Protein AF-A0A8T0G4T3-F1 (afdb_monomer_lite)

Secondary structure (DSSP, 8-state):
---TTHHHHHHHHHHHHHHHHHHHHHHHHHHHHHHHHHHHHHHHHTS----HHHHHHHHHHHHHHTHHHHHHTTPPPPTT-TTSGGG-TTHHHHTTEEEEETTEEEETTT--EESSHHHHHHHHHHH-GGGS-TTS---GGGGHHHHTHHHHHHHS-SS----PPP-HHHHHHHHHHHHHHHHHHS-GGG-HHHHHHHHHHIIIIITT--SSS---SS---S----TTSTTTTT--

pLDDT: mean 81.87, std 17.87, range [33.91, 98.19]

Foldseek 3Di:
DDDPPPPVVVVVVVVVVVVVVVVVVVVVVVVVVVVVVVVVVVVVLLDQPADPVLLVLLLVLCVPQAVVLCVVLVHQWDPQQLNHCVLDQCNVQVVQWDCPDQQWIAGNVPRDIGSDPVVVVVCCVVPVSVSGPSVDNSHSSVLCLQQVSVVSVVVVDPDPDDDPQDDLVSLVVNLVVNLVSLCNGQVLVPDVSSVVSSVSSCVQGNVQSDPPDHDDRRDDDDDDDPPVVVVVVVPD

InterPro domains:
  IPR013087 Zinc finger C2H2-type [PS00028] (107-128)
  IPR013087 Zinc finger C2H2-type [PS50157] (105-133)

Structure (mmCIF, N/CA/C/O backbone):
data_AF-A0A8T0G4T3-F1
#
_entry.id   AF-A0A8T0G4T3-F1
#
loop_
_atom_site.group_PDB
_atom_site.id
_atom_site.type_symbol
_atom_site.label_atom_id
_atom_site.label_alt_id
_atom_site.label_comp_id
_atom_site.label_asym_id
_atom_site.label_entity_id
_atom_site.label_seq_id
_atom_site.pdbx_PDB_ins_code
_atom_site.Cartn_x
_atom_site.Cartn_y
_atom_site.Cartn_z
_atom_site.occupancy
_atom_site.B_iso_or_equiv
_atom_site.auth_seq_id
_atom_site.auth_comp_id
_atom_site.auth_asym_id
_atom_site.auth_atom_id
_atom_site.pdbx_PDB_model_num
ATOM 1 N N . MET A 1 1 ? -7.035 -76.291 -53.432 1.00 43.41 1 MET A N 1
ATOM 2 C CA . MET A 1 1 ? -6.231 -75.976 -52.226 1.00 43.41 1 MET A CA 1
ATOM 3 C C . MET A 1 1 ? -5.079 -75.060 -52.612 1.00 43.41 1 MET A C 1
ATOM 5 O O . MET A 1 1 ? -4.424 -75.374 -53.59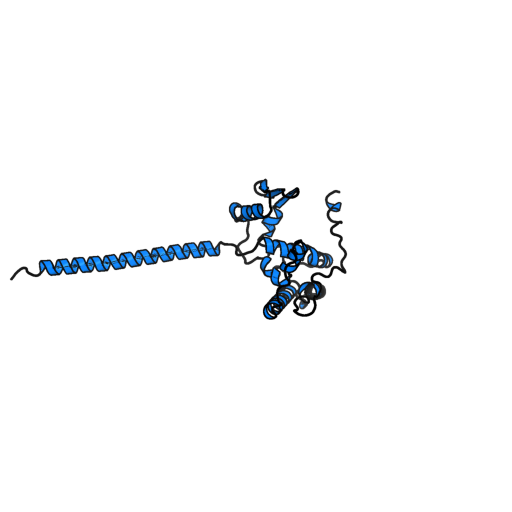3 1.00 43.41 1 MET A O 1
ATOM 9 N N . ARG A 1 2 ? -4.808 -74.027 -51.787 1.00 48.16 2 ARG A N 1
ATOM 10 C CA . ARG A 1 2 ? -3.627 -73.122 -51.805 1.00 48.16 2 ARG A CA 1
ATOM 11 C C . ARG A 1 2 ? -3.660 -72.119 -52.981 1.00 48.16 2 ARG A C 1
ATOM 13 O O . ARG A 1 2 ? -3.787 -72.524 -54.115 1.00 48.16 2 ARG A O 1
ATOM 20 N N . ARG A 1 3 ? -3.577 -70.792 -52.837 1.00 51.22 3 ARG A N 1
ATOM 21 C CA . ARG A 1 3 ? -3.032 -69.932 -51.772 1.00 51.22 3 ARG A CA 1
ATOM 22 C C . ARG A 1 3 ? -3.607 -68.493 -51.902 1.00 51.22 3 ARG A C 1
ATOM 24 O O . ARG A 1 3 ? -2.874 -67.519 -51.847 1.00 51.22 3 ARG A O 1
ATOM 31 N N . PHE A 1 4 ? -4.926 -68.332 -52.058 1.00 45.75 4 PHE A N 1
ATOM 32 C CA . PHE A 1 4 ? -5.573 -67.002 -52.177 1.00 45.75 4 PHE A CA 1
ATOM 33 C C . PHE A 1 4 ? -5.623 -66.179 -50.869 1.00 45.75 4 PHE A C 1
ATOM 35 O O . PHE A 1 4 ? -6.110 -65.052 -50.854 1.00 45.75 4 PHE A O 1
ATOM 42 N N . TRP A 1 5 ? -5.102 -66.719 -49.764 1.00 50.81 5 TRP A N 1
ATOM 43 C CA . TRP A 1 5 ? -5.121 -66.079 -48.445 1.00 50.81 5 TRP A CA 1
ATOM 44 C C . TRP A 1 5 ? -3.950 -65.121 -48.178 1.00 50.81 5 TRP A C 1
ATOM 46 O O . TRP A 1 5 ? -4.043 -64.319 -47.260 1.00 50.81 5 TRP A O 1
ATOM 56 N N . SER A 1 6 ? -2.874 -65.141 -48.974 1.00 60.03 6 SER A N 1
ATOM 57 C CA . SER A 1 6 ? -1.660 -64.369 -48.652 1.00 60.03 6 SER A CA 1
ATOM 58 C C . SER A 1 6 ? -1.906 -62.853 -48.683 1.00 60.03 6 SER A C 1
ATOM 60 O O . SER A 1 6 ? -1.764 -62.184 -47.665 1.00 60.03 6 SER A O 1
ATOM 62 N N . TRP A 1 7 ? -2.373 -62.300 -49.807 1.00 56.00 7 TRP A N 1
ATOM 63 C CA . TRP A 1 7 ? -2.497 -60.844 -49.981 1.00 56.00 7 TRP A CA 1
ATOM 64 C C . TRP A 1 7 ? -3.452 -60.184 -48.978 1.00 56.00 7 TRP A C 1
ATOM 66 O O . TRP A 1 7 ? -3.146 -59.139 -48.412 1.00 56.00 7 TRP A O 1
ATOM 76 N N . ARG A 1 8 ? -4.602 -60.817 -48.713 1.00 64.06 8 ARG A N 1
ATOM 77 C CA . ARG A 1 8 ? -5.593 -60.293 -47.761 1.00 64.06 8 ARG A CA 1
ATOM 78 C C . ARG A 1 8 ? -5.062 -60.272 -46.327 1.00 64.06 8 ARG A C 1
ATOM 80 O O . ARG A 1 8 ? -5.341 -59.319 -45.612 1.00 64.06 8 ARG A O 1
ATOM 87 N N . ILE A 1 9 ? -4.264 -61.264 -45.928 1.00 70.38 9 ILE A N 1
ATOM 88 C CA . ILE A 1 9 ? -3.639 -61.294 -44.598 1.00 70.38 9 ILE A CA 1
ATOM 89 C C . ILE A 1 9 ? -2.598 -60.182 -44.468 1.00 70.38 9 ILE A C 1
ATOM 91 O O . ILE A 1 9 ? -2.624 -59.458 -43.479 1.00 70.38 9 ILE A O 1
ATOM 95 N N . TRP A 1 10 ? -1.736 -59.986 -45.471 1.00 69.75 10 TRP A N 1
ATOM 96 C CA . TRP A 1 10 ? -0.747 -58.902 -45.441 1.00 69.75 10 TRP A CA 1
ATOM 97 C C . TRP A 1 10 ? -1.413 -57.524 -45.376 1.00 69.75 10 TRP A C 1
ATOM 99 O O . TRP A 1 10 ? -1.008 -56.705 -44.559 1.00 69.75 10 TRP A O 1
ATOM 109 N N . VAL A 1 11 ? -2.489 -57.284 -46.136 1.00 75.50 11 VAL A N 1
ATOM 110 C CA . VAL A 1 11 ? -3.256 -56.025 -46.063 1.00 75.50 11 VAL A CA 1
ATOM 111 C C . VAL A 1 11 ? -3.855 -55.803 -44.669 1.00 75.50 11 VAL A C 1
ATOM 113 O O . VAL A 1 11 ? -3.767 -54.698 -44.139 1.00 75.50 11 VAL A O 1
ATOM 116 N N . VAL A 1 12 ? -4.415 -56.843 -44.043 1.00 75.56 12 VAL A N 1
ATOM 117 C CA . VAL A 1 12 ? -4.967 -56.752 -42.680 1.00 75.56 12 VAL A CA 1
ATOM 118 C C . VAL A 1 12 ? -3.866 -56.508 -41.641 1.00 75.56 12 VAL A C 1
ATOM 120 O O . VAL A 1 12 ? -4.065 -55.703 -40.736 1.00 75.56 12 VAL A O 1
ATOM 123 N N . VAL A 1 13 ? -2.693 -57.131 -41.786 1.00 74.50 13 VAL A N 1
ATOM 124 C CA . VAL A 1 13 ? -1.532 -56.912 -40.903 1.00 74.50 13 VAL A CA 1
ATOM 125 C C . VAL A 1 13 ? -0.976 -55.493 -41.055 1.00 74.50 13 VAL A C 1
ATOM 127 O O . VAL A 1 13 ? -0.734 -54.832 -40.049 1.00 74.50 13 VAL A O 1
ATOM 130 N N . PHE A 1 14 ? -0.837 -54.981 -42.281 1.00 71.00 14 PHE A N 1
ATOM 131 C CA . PHE A 1 14 ? -0.408 -53.600 -42.528 1.00 71.00 14 PHE A CA 1
ATOM 132 C C . PHE A 1 14 ? -1.412 -52.574 -41.990 1.00 71.00 14 PHE A C 1
ATOM 134 O O . PHE A 1 14 ? -1.002 -51.603 -41.357 1.00 71.00 14 PHE A O 1
ATOM 141 N N . LEU A 1 15 ? -2.719 -52.805 -42.168 1.00 68.50 15 LEU A N 1
ATOM 142 C CA . LEU A 1 15 ? -3.761 -51.965 -41.569 1.00 68.50 15 LEU A CA 1
ATOM 143 C C . LEU A 1 15 ? -3.695 -52.015 -40.038 1.00 68.50 15 LEU A C 1
ATOM 145 O O . LEU A 1 15 ? -3.692 -50.969 -39.400 1.00 68.50 15 LEU A O 1
ATOM 149 N N . ALA A 1 16 ? -3.562 -53.197 -39.433 1.00 68.94 16 ALA A N 1
ATOM 150 C CA . ALA A 1 16 ? -3.448 -53.335 -37.981 1.00 68.94 16 ALA A CA 1
ATOM 151 C C . ALA A 1 16 ? -2.198 -52.634 -37.413 1.00 68.94 16 ALA A C 1
ATOM 153 O O . ALA A 1 16 ? -2.287 -51.991 -36.368 1.00 68.94 16 ALA A O 1
ATOM 154 N N . LEU A 1 17 ? -1.060 -52.701 -38.114 1.00 63.53 17 LEU A N 1
ATOM 155 C CA . LEU A 1 17 ? 0.179 -51.999 -37.755 1.00 63.53 17 LEU A CA 1
ATOM 156 C C . LEU A 1 17 ? 0.068 -50.473 -37.926 1.00 63.53 17 LEU A C 1
ATOM 158 O O . LEU A 1 17 ? 0.613 -49.723 -37.120 1.00 63.53 17 LEU A O 1
ATOM 162 N N . ALA A 1 18 ? -0.665 -49.994 -38.936 1.00 63.34 18 ALA A N 1
ATOM 163 C CA . ALA A 1 18 ? -0.943 -48.567 -39.126 1.00 63.34 18 ALA A CA 1
ATOM 164 C C . ALA A 1 18 ? -1.948 -48.015 -38.089 1.00 63.34 18 ALA A C 1
ATOM 166 O O . ALA A 1 18 ? -1.835 -46.881 -37.613 1.00 63.34 18 ALA A O 1
ATOM 167 N N . LEU A 1 19 ? -2.934 -48.823 -37.691 1.00 59.69 19 LEU A N 1
ATOM 168 C CA . LEU A 1 19 ? -3.883 -48.482 -36.629 1.00 59.69 19 LEU A CA 1
ATOM 169 C C . LEU A 1 19 ? -3.244 -48.525 -35.233 1.00 59.69 19 LEU A C 1
ATOM 171 O O . LEU A 1 19 ? -3.638 -47.754 -34.359 1.00 59.69 19 LEU A O 1
ATOM 175 N N . SER A 1 20 ? -2.258 -49.396 -35.000 1.00 60.72 20 SER A N 1
ATOM 176 C CA . SER A 1 20 ? -1.510 -49.394 -33.742 1.00 60.72 20 SER A CA 1
ATOM 177 C C . SER A 1 20 ? -0.547 -48.207 -33.676 1.00 60.72 20 SER A C 1
ATOM 179 O O . SER A 1 20 ? -0.544 -47.499 -32.670 1.00 60.72 20 SER A O 1
ATOM 181 N N . SER A 1 21 ? 0.185 -47.903 -34.755 1.00 62.59 21 SER A N 1
ATOM 182 C CA . SER A 1 21 ? 1.119 -46.768 -34.803 1.00 62.59 21 SER A CA 1
ATOM 183 C C . SER A 1 21 ? 0.427 -45.410 -34.643 1.00 62.59 21 SER A C 1
ATOM 185 O O . SER A 1 21 ? 0.903 -44.570 -33.883 1.00 62.59 21 SER A O 1
ATOM 187 N N . SER A 1 22 ? -0.744 -45.211 -35.255 1.00 65.38 22 SER A N 1
ATOM 188 C CA . SER A 1 22 ? -1.548 -43.989 -35.072 1.00 65.38 22 SER A CA 1
ATOM 189 C C . SER A 1 22 ? -2.004 -43.781 -33.622 1.00 65.38 22 SER A C 1
ATOM 191 O O . SER A 1 22 ? -1.956 -42.658 -33.116 1.00 65.38 22 SER A O 1
ATOM 193 N N . ARG A 1 23 ? -2.375 -44.855 -32.909 1.00 67.06 23 ARG A N 1
ATOM 194 C CA . ARG A 1 23 ? -2.703 -44.789 -31.472 1.00 67.06 23 ARG A CA 1
ATOM 195 C C . ARG A 1 23 ? -1.482 -44.457 -30.610 1.00 67.06 23 ARG A C 1
ATOM 197 O O . ARG A 1 23 ? -1.615 -43.682 -29.664 1.00 67.06 23 ARG A O 1
ATOM 204 N N . PHE A 1 24 ? -0.307 -44.997 -30.939 1.00 66.44 24 PHE A N 1
ATOM 205 C CA . PHE A 1 24 ? 0.944 -44.668 -30.246 1.00 66.44 24 PHE A CA 1
ATOM 206 C C . PHE A 1 24 ? 1.342 -43.197 -30.434 1.00 66.44 24 PHE A C 1
ATOM 208 O O . PHE A 1 24 ? 1.667 -42.534 -29.450 1.00 66.44 24 PHE A O 1
ATOM 215 N N . ILE A 1 25 ? 1.241 -42.662 -31.656 1.00 72.44 25 ILE A N 1
ATOM 216 C CA . ILE A 1 25 ? 1.538 -41.250 -31.956 1.00 72.44 25 ILE A CA 1
ATOM 217 C C . ILE A 1 25 ? 0.578 -40.319 -31.198 1.00 72.44 25 ILE A C 1
ATOM 219 O O . ILE A 1 25 ? 1.022 -39.372 -30.554 1.00 72.44 25 ILE A O 1
ATOM 223 N N . ALA A 1 26 ? -0.725 -40.621 -31.189 1.00 72.62 26 ALA A N 1
ATOM 224 C CA . ALA A 1 26 ? -1.714 -39.825 -30.459 1.00 72.62 26 ALA A CA 1
ATOM 225 C C . ALA A 1 26 ? -1.482 -39.822 -28.933 1.00 72.62 26 ALA A C 1
ATOM 227 O O . ALA A 1 26 ? -1.712 -38.812 -28.268 1.00 72.62 26 ALA A O 1
ATOM 228 N N . CYS A 1 27 ? -1.015 -40.940 -28.366 1.00 73.44 27 CYS A N 1
ATOM 229 C CA . CYS A 1 27 ? -0.671 -41.033 -26.946 1.00 73.44 27 CYS A CA 1
ATOM 230 C C . CYS A 1 27 ? 0.593 -40.223 -26.608 1.00 73.44 27 CYS A C 1
ATOM 232 O O . CYS A 1 27 ? 0.598 -39.481 -25.625 1.00 73.44 27 CYS A O 1
ATOM 234 N N . ALA A 1 28 ? 1.633 -40.316 -27.445 1.00 74.75 28 ALA A N 1
ATOM 235 C CA . ALA A 1 28 ? 2.877 -39.566 -27.275 1.00 74.75 28 ALA A CA 1
ATOM 236 C C . ALA A 1 28 ? 2.651 -38.046 -27.353 1.00 74.75 28 ALA A C 1
ATOM 238 O O . ALA A 1 28 ? 3.162 -37.306 -26.514 1.00 74.75 28 ALA A O 1
ATOM 239 N N . GLU A 1 29 ? 1.820 -37.591 -28.295 1.00 77.94 29 GLU A N 1
ATOM 240 C CA . GLU A 1 29 ? 1.442 -36.179 -28.423 1.00 77.94 29 GLU A CA 1
ATOM 241 C C . GLU A 1 29 ? 0.670 -35.688 -27.188 1.00 77.94 29 GLU A C 1
ATOM 243 O O . GLU A 1 29 ? 0.993 -34.655 -26.602 1.00 77.94 29 GLU A O 1
ATOM 248 N N . LYS A 1 30 ? -0.299 -36.478 -26.704 1.00 77.62 30 LYS A N 1
ATOM 249 C CA . LYS A 1 30 ? -1.062 -36.153 -25.489 1.00 77.62 30 LYS A CA 1
ATOM 250 C C . LYS A 1 30 ? -0.170 -36.066 -24.244 1.00 77.62 30 LYS A C 1
ATOM 252 O O . LYS A 1 30 ? -0.412 -35.219 -23.383 1.00 77.62 30 LYS A O 1
ATOM 257 N N . TYR A 1 31 ? 0.846 -36.923 -24.146 1.00 76.75 31 TYR A N 1
ATOM 258 C CA . TYR A 1 31 ? 1.813 -36.899 -23.049 1.00 76.75 31 TYR A CA 1
ATOM 259 C C . TYR A 1 31 ? 2.696 -35.640 -23.099 1.00 76.75 31 TYR A C 1
ATOM 261 O O . TYR A 1 31 ? 2.808 -34.945 -22.089 1.00 76.75 31 TYR A O 1
ATOM 269 N N . ARG A 1 32 ? 3.225 -35.269 -24.278 1.00 75.50 32 ARG A N 1
ATOM 270 C CA . ARG A 1 32 ? 4.003 -34.026 -24.467 1.00 75.50 32 ARG A CA 1
ATOM 271 C C . ARG A 1 32 ? 3.209 -32.768 -24.102 1.00 75.50 32 ARG A C 1
ATOM 273 O O . ARG A 1 32 ? 3.708 -31.934 -23.352 1.00 75.50 32 ARG A O 1
ATOM 280 N N . VAL A 1 33 ? 1.954 -32.670 -24.551 1.00 77.12 33 VAL A N 1
ATOM 281 C CA . VAL A 1 33 ? 1.057 -31.546 -24.216 1.00 77.12 33 VAL A CA 1
ATOM 282 C C . VAL A 1 33 ? 0.798 -31.456 -22.704 1.00 77.12 33 VAL A C 1
ATOM 284 O O . VAL A 1 33 ? 0.684 -30.360 -22.154 1.00 77.12 33 VAL A O 1
ATOM 287 N N . SER A 1 34 ? 0.715 -32.594 -22.005 1.00 81.38 34 SER A N 1
ATOM 288 C CA . SER A 1 34 ? 0.551 -32.628 -20.546 1.00 81.38 34 SER A CA 1
ATOM 289 C C . SER A 1 34 ? 1.799 -32.131 -19.809 1.00 81.38 34 SER A C 1
ATOM 291 O O . SER A 1 34 ? 1.668 -31.342 -18.874 1.00 81.38 34 SER A O 1
ATOM 293 N N . GLU A 1 35 ? 2.997 -32.550 -20.226 1.00 82.62 35 GLU A N 1
ATOM 294 C CA . GLU A 1 35 ? 4.257 -32.073 -19.639 1.00 82.62 35 GLU A CA 1
ATOM 295 C C . GLU A 1 35 ? 4.475 -30.574 -19.883 1.00 82.62 35 GLU A C 1
ATOM 297 O O . GLU A 1 35 ? 4.858 -29.851 -18.964 1.00 82.62 35 GLU A O 1
ATOM 302 N N . GLU A 1 36 ? 4.189 -30.075 -21.088 1.00 80.69 36 GLU A N 1
ATOM 303 C CA . GLU A 1 36 ? 4.269 -28.642 -21.402 1.00 80.69 36 GLU A CA 1
ATOM 304 C C . GLU A 1 36 ? 3.281 -27.827 -20.563 1.00 80.69 36 GLU A C 1
ATOM 306 O O . GLU A 1 36 ? 3.661 -26.809 -19.984 1.00 80.69 36 GLU A O 1
ATOM 311 N N . ARG A 1 37 ? 2.043 -28.310 -20.400 1.00 80.19 37 ARG A N 1
ATOM 312 C CA . ARG A 1 37 ? 1.050 -27.678 -19.520 1.00 80.19 37 ARG A CA 1
ATOM 313 C C . ARG A 1 37 ? 1.502 -27.674 -18.059 1.00 80.19 37 ARG A C 1
ATOM 315 O O . ARG A 1 37 ? 1.295 -26.683 -17.367 1.00 80.19 37 ARG A O 1
ATOM 322 N N . GLN A 1 38 ? 2.115 -28.753 -17.575 1.00 77.25 38 GLN A N 1
ATOM 323 C CA . GLN A 1 38 ? 2.654 -28.807 -16.214 1.00 77.25 38 GLN A CA 1
ATOM 324 C C . GLN A 1 38 ? 3.825 -27.839 -16.024 1.00 77.25 38 GLN A C 1
ATOM 326 O O . GLN A 1 38 ? 3.859 -27.143 -15.012 1.00 77.25 38 GLN A O 1
ATOM 331 N N . ARG A 1 39 ? 4.727 -27.725 -17.006 1.00 72.62 39 ARG A N 1
ATOM 332 C CA . ARG A 1 39 ? 5.814 -26.732 -16.994 1.00 72.62 39 ARG A CA 1
ATOM 333 C C . ARG A 1 39 ? 5.275 -25.305 -17.009 1.00 72.62 39 ARG A C 1
ATOM 335 O O . ARG A 1 39 ? 5.726 -24.501 -16.207 1.00 72.62 39 ARG A O 1
ATOM 342 N N . GLN A 1 40 ? 4.271 -25.012 -17.836 1.00 74.06 40 GLN A N 1
ATOM 343 C CA . GLN A 1 40 ? 3.612 -23.702 -17.874 1.00 74.06 40 GLN A CA 1
ATOM 344 C C . GLN A 1 40 ? 2.905 -23.371 -16.556 1.00 74.06 40 GLN A C 1
ATOM 346 O O . GLN A 1 40 ? 3.072 -22.273 -16.045 1.00 74.06 40 GLN A O 1
ATOM 351 N N . LEU A 1 41 ? 2.181 -24.322 -15.957 1.00 66.69 41 LEU A N 1
ATOM 352 C CA . LEU A 1 41 ? 1.555 -24.150 -14.639 1.00 66.69 41 LEU A CA 1
ATOM 353 C C . LEU A 1 41 ? 2.592 -23.948 -13.527 1.00 66.69 41 LEU A C 1
ATOM 355 O O . LEU A 1 41 ? 2.332 -23.241 -12.557 1.00 66.69 41 LEU A O 1
ATOM 359 N N . GLN A 1 42 ? 3.756 -24.585 -13.641 1.00 64.19 42 GLN A N 1
ATOM 360 C CA . GLN A 1 42 ? 4.854 -24.428 -12.692 1.00 64.19 42 GLN A CA 1
ATOM 361 C C . GLN A 1 42 ? 5.571 -23.082 -12.878 1.00 64.19 42 GLN A C 1
ATOM 363 O O . GLN A 1 42 ? 5.923 -22.443 -11.890 1.00 64.19 42 GLN A O 1
ATOM 368 N N . GLU A 1 43 ? 5.715 -22.618 -14.119 1.00 61.22 43 GLU A N 1
ATOM 369 C CA . GLU A 1 43 ? 6.242 -21.294 -14.456 1.00 61.22 43 GLU A CA 1
ATOM 370 C C . GLU A 1 43 ? 5.275 -20.175 -14.031 1.00 61.22 43 GLU A C 1
ATOM 372 O O . GLU A 1 43 ? 5.704 -19.172 -13.469 1.00 61.22 43 GLU A O 1
ATOM 377 N N . GLU A 1 44 ? 3.965 -20.363 -14.215 1.00 59.69 44 GLU A N 1
ATOM 378 C CA . GLU A 1 44 ? 2.913 -19.436 -13.781 1.00 59.69 44 GLU A CA 1
ATOM 379 C C . GLU A 1 44 ? 2.821 -19.362 -12.252 1.00 59.69 44 GLU A C 1
ATOM 381 O O . GLU A 1 44 ? 2.779 -18.269 -11.693 1.00 59.69 44 GLU A O 1
ATOM 386 N N . LYS A 1 45 ? 2.902 -20.503 -11.551 1.00 55.97 45 LYS A N 1
ATOM 387 C CA . LYS A 1 45 ? 2.970 -20.537 -10.078 1.00 55.97 45 LYS A CA 1
ATOM 388 C C . LYS A 1 45 ? 4.190 -19.807 -9.505 1.00 55.97 45 LYS A C 1
ATOM 390 O O . LYS A 1 45 ? 4.148 -19.415 -8.343 1.00 55.97 45 LYS A O 1
ATOM 395 N N . GLY A 1 46 ? 5.256 -19.638 -10.288 1.00 57.94 46 GLY A N 1
ATOM 396 C CA . GLY A 1 46 ? 6.458 -18.901 -9.894 1.00 57.94 46 GLY A CA 1
ATOM 397 C C . GLY A 1 46 ? 6.407 -17.396 -10.177 1.00 57.94 46 GLY A C 1
ATOM 398 O O . GLY A 1 46 ? 7.300 -16.671 -9.740 1.00 57.94 46 GLY A O 1
ATOM 399 N N . ARG A 1 47 ? 5.394 -16.895 -10.901 1.00 64.12 47 ARG A N 1
ATOM 400 C CA . ARG A 1 47 ? 5.290 -15.467 -11.227 1.00 64.12 47 ARG A CA 1
ATOM 401 C C . ARG A 1 47 ? 4.604 -14.706 -10.098 1.00 64.12 47 ARG A C 1
ATOM 403 O O . ARG A 1 47 ? 3.468 -14.976 -9.720 1.00 64.12 47 ARG A O 1
ATOM 410 N N . VAL A 1 48 ? 5.296 -13.696 -9.580 1.00 73.69 48 VAL A N 1
ATOM 411 C CA . VAL A 1 48 ? 4.755 -12.798 -8.557 1.00 73.69 48 VAL A CA 1
ATOM 412 C C . VAL A 1 48 ? 3.697 -11.888 -9.189 1.00 73.69 48 VAL A C 1
ATOM 414 O O . VAL A 1 48 ? 4.018 -10.932 -9.891 1.00 73.69 48 VAL A O 1
ATOM 417 N N . HIS A 1 49 ? 2.420 -12.156 -8.915 1.00 81.56 49 HIS A N 1
ATOM 418 C CA . HIS A 1 49 ? 1.291 -11.311 -9.327 1.00 81.56 49 HIS A CA 1
ATOM 419 C C . HIS A 1 49 ? 1.086 -10.123 -8.375 1.00 81.56 49 HIS A C 1
ATOM 421 O O . HIS A 1 49 ? -0.001 -9.912 -7.844 1.00 81.56 49 HIS A O 1
ATOM 427 N N . CYS A 1 50 ? 2.139 -9.341 -8.140 1.00 90.56 50 CYS A N 1
ATOM 428 C CA . CYS A 1 50 ? 2.085 -8.160 -7.287 1.00 90.56 50 CYS A CA 1
ATOM 429 C C . CYS A 1 50 ? 2.621 -6.936 -8.028 1.00 90.56 50 CYS A C 1
ATOM 431 O O . CYS A 1 50 ? 3.668 -6.982 -8.661 1.00 90.56 50 CYS A O 1
ATOM 433 N N . SER A 1 51 ? 1.908 -5.811 -7.960 1.00 92.56 51 SER A N 1
ATOM 434 C CA . SER A 1 51 ? 2.381 -4.569 -8.576 1.00 92.56 51 SER A CA 1
ATOM 435 C C . SER A 1 51 ? 3.334 -3.842 -7.628 1.00 92.56 51 SER A C 1
ATOM 437 O O . SER A 1 51 ? 2.897 -3.267 -6.632 1.00 92.56 51 SER A O 1
ATOM 439 N N . ARG A 1 52 ? 4.634 -3.831 -7.949 1.00 93.44 52 ARG A N 1
ATOM 440 C CA . ARG A 1 52 ? 5.670 -3.152 -7.150 1.00 93.44 52 ARG A CA 1
ATOM 441 C C . ARG A 1 52 ? 5.371 -1.673 -6.914 1.00 93.44 52 ARG A C 1
ATOM 443 O O . ARG A 1 52 ? 5.403 -1.222 -5.772 1.00 93.44 52 ARG A O 1
ATOM 450 N N . SER A 1 53 ? 5.029 -0.931 -7.969 1.00 93.19 53 SER A N 1
ATOM 451 C CA . SER A 1 53 ? 4.715 0.500 -7.869 1.00 93.19 53 SER A CA 1
ATOM 452 C C . SER A 1 53 ? 3.523 0.767 -6.948 1.00 93.19 53 SER A C 1
ATOM 454 O O . SER A 1 53 ? 3.603 1.638 -6.090 1.00 93.19 53 SER A O 1
ATOM 456 N N . ARG A 1 54 ? 2.453 -0.032 -7.040 1.00 95.19 54 ARG A N 1
ATOM 457 C CA . ARG A 1 54 ? 1.296 0.089 -6.139 1.00 95.19 54 ARG A CA 1
ATOM 458 C C . ARG A 1 54 ? 1.628 -0.305 -4.700 1.00 95.19 54 ARG A C 1
ATOM 460 O O . ARG A 1 54 ? 1.169 0.361 -3.780 1.00 95.19 54 ARG A O 1
ATOM 467 N N . SER A 1 55 ? 2.449 -1.337 -4.489 1.00 95.38 55 SER A N 1
ATOM 468 C CA . SER A 1 55 ? 2.954 -1.685 -3.153 1.00 95.38 55 SER A CA 1
ATOM 469 C C . SER A 1 55 ? 3.757 -0.532 -2.544 1.00 95.38 55 SER A C 1
ATOM 471 O O . SER A 1 55 ? 3.562 -0.209 -1.375 1.00 95.38 55 SER A O 1
ATOM 473 N N . ARG A 1 56 ? 4.596 0.144 -3.342 1.00 95.19 56 ARG A N 1
ATOM 474 C CA . ARG A 1 56 ? 5.323 1.356 -2.933 1.00 95.19 56 ARG A CA 1
ATOM 475 C C . ARG A 1 56 ? 4.361 2.483 -2.545 1.00 95.19 56 ARG A C 1
ATOM 477 O O . ARG A 1 56 ? 4.531 3.066 -1.479 1.00 95.19 56 ARG A O 1
ATOM 484 N N . THR A 1 57 ? 3.312 2.732 -3.333 1.00 95.19 57 THR A N 1
ATOM 485 C CA . THR A 1 57 ? 2.265 3.711 -2.989 1.00 95.19 57 THR A CA 1
ATOM 486 C C . THR A 1 57 ? 1.581 3.376 -1.661 1.00 95.19 57 THR A C 1
ATOM 488 O O . THR A 1 57 ? 1.518 4.231 -0.778 1.00 95.19 57 THR A O 1
ATOM 491 N N . SER A 1 58 ? 1.130 2.130 -1.467 1.00 96.38 58 SER A N 1
ATOM 492 C CA . SER A 1 58 ? 0.549 1.688 -0.191 1.00 96.38 58 SER A CA 1
ATOM 493 C C . SER A 1 58 ? 1.509 1.893 0.980 1.00 96.38 58 SER A C 1
ATOM 495 O O . SER A 1 58 ? 1.102 2.407 2.021 1.00 96.38 58 SER A O 1
ATOM 497 N N . ARG A 1 59 ? 2.789 1.531 0.818 1.00 95.81 59 ARG A N 1
ATOM 498 C CA . ARG A 1 59 ? 3.821 1.711 1.848 1.00 95.81 59 ARG A CA 1
ATOM 499 C C . ARG A 1 59 ? 3.989 3.180 2.224 1.00 95.81 59 ARG A C 1
ATOM 501 O O . ARG A 1 59 ? 4.042 3.489 3.409 1.00 95.81 59 ARG A O 1
ATOM 508 N N . ASN A 1 60 ? 4.024 4.071 1.236 1.00 94.12 60 ASN A N 1
ATOM 509 C CA . ASN A 1 60 ? 4.160 5.508 1.461 1.00 94.12 60 ASN A CA 1
ATOM 510 C C . ASN A 1 60 ? 2.955 6.071 2.222 1.00 94.12 60 ASN A C 1
ATOM 512 O O . ASN A 1 60 ? 3.142 6.782 3.203 1.00 94.12 60 ASN A O 1
ATOM 516 N N . ILE A 1 61 ? 1.730 5.685 1.844 1.00 94.44 61 ILE A N 1
ATOM 517 C CA . ILE A 1 61 ? 0.509 6.093 2.561 1.00 94.44 61 ILE A CA 1
ATOM 518 C C . ILE A 1 61 ? 0.555 5.629 4.019 1.00 94.44 61 ILE A C 1
ATOM 520 O O . ILE A 1 61 ? 0.268 6.404 4.929 1.00 94.44 61 ILE A O 1
ATOM 524 N N . VAL A 1 62 ? 0.921 4.366 4.253 1.00 95.06 62 VAL A N 1
ATOM 525 C CA . VAL A 1 62 ? 1.030 3.803 5.604 1.00 95.06 62 VAL A CA 1
ATOM 526 C C . VAL A 1 62 ? 2.093 4.542 6.413 1.00 95.06 62 VAL A C 1
ATOM 528 O O . VAL A 1 62 ? 1.823 4.955 7.539 1.00 95.06 62 VAL A O 1
ATOM 531 N N . SER A 1 63 ? 3.275 4.754 5.839 1.00 93.69 63 SER A N 1
ATOM 532 C CA . SER A 1 63 ? 4.379 5.444 6.504 1.00 93.69 63 SER A CA 1
ATOM 533 C C . SER A 1 63 ? 4.056 6.905 6.825 1.00 93.69 63 SER A C 1
ATOM 535 O O . SER A 1 63 ? 4.451 7.377 7.883 1.00 93.69 63 SER A O 1
ATOM 537 N N . GLU A 1 64 ? 3.356 7.621 5.940 1.00 91.88 64 GLU A N 1
ATOM 538 C CA . GLU A 1 64 ? 3.053 9.048 6.119 1.00 91.88 64 GLU A CA 1
ATOM 539 C C . GLU A 1 64 ? 1.843 9.273 7.039 1.00 91.88 64 GLU A C 1
ATOM 541 O O . GLU A 1 64 ? 1.874 10.154 7.894 1.00 91.88 64 GLU A O 1
ATOM 546 N N . TYR A 1 65 ? 0.772 8.485 6.889 1.00 92.00 65 TYR A N 1
ATOM 547 C CA . TYR A 1 65 ? -0.517 8.781 7.529 1.00 92.00 65 TYR A CA 1
ATOM 548 C C . TYR A 1 65 ? -0.910 7.839 8.668 1.00 92.00 65 TYR A C 1
ATOM 550 O O . TYR A 1 65 ? -1.824 8.177 9.420 1.00 92.00 65 TYR A O 1
ATOM 558 N N . LEU A 1 66 ? -0.281 6.665 8.798 1.00 93.56 66 LEU A N 1
ATOM 559 C CA . LEU A 1 66 ? -0.645 5.672 9.816 1.00 93.56 66 LEU A CA 1
ATOM 560 C C . LEU A 1 66 ? 0.455 5.461 10.856 1.00 93.56 66 LEU A C 1
ATOM 562 O O . LEU A 1 66 ? 0.188 5.573 12.052 1.00 93.56 66 LEU A O 1
ATOM 566 N N . MET A 1 67 ? 1.676 5.156 10.413 1.00 94.25 67 MET A N 1
ATOM 567 C CA . MET A 1 67 ? 2.769 4.751 11.303 1.00 94.25 67 MET A CA 1
ATOM 568 C C . MET A 1 67 ? 3.092 5.756 12.417 1.00 94.25 67 MET A C 1
ATOM 570 O O . MET A 1 67 ? 3.240 5.292 13.546 1.00 94.25 67 MET A O 1
ATOM 574 N N . PRO A 1 68 ? 3.067 7.090 12.205 1.00 93.62 68 PRO A N 1
ATOM 575 C CA . PRO A 1 68 ? 3.319 8.046 13.288 1.00 93.62 68 PRO A CA 1
ATOM 576 C C . PRO A 1 68 ? 2.376 7.880 14.495 1.00 93.62 68 PRO A C 1
ATOM 578 O O . PRO A 1 68 ? 2.762 8.111 15.640 1.00 93.62 68 PRO A O 1
ATOM 581 N N . PHE A 1 69 ? 1.133 7.445 14.261 1.00 93.00 69 PHE A N 1
ATOM 582 C CA . PHE A 1 69 ? 0.153 7.190 15.322 1.00 93.00 69 PHE A CA 1
ATOM 583 C C . PHE A 1 69 ? 0.319 5.803 15.945 1.00 93.00 69 PHE A C 1
ATOM 585 O O . PHE A 1 69 ? 0.148 5.636 17.147 1.00 93.00 69 PHE A O 1
ATOM 592 N N . VAL A 1 70 ? 0.669 4.799 15.141 1.00 95.50 70 VAL A N 1
ATOM 593 C CA . VAL A 1 70 ? 0.925 3.438 15.635 1.00 95.50 70 VAL A CA 1
ATOM 594 C C . VAL A 1 70 ? 2.152 3.421 16.551 1.00 95.50 70 VAL A C 1
ATOM 596 O O . VAL A 1 70 ? 2.121 2.820 17.624 1.00 95.50 70 VAL A O 1
ATOM 599 N N . GLU A 1 71 ? 3.211 4.120 16.147 1.00 95.31 71 GLU A N 1
ATOM 600 C CA . GLU A 1 71 ? 4.476 4.214 16.876 1.00 95.31 71 GLU A CA 1
ATOM 601 C C . GLU A 1 71 ? 4.349 5.063 18.145 1.00 95.31 71 GLU A C 1
ATOM 603 O O . GLU A 1 71 ? 4.883 4.674 19.185 1.00 95.31 71 GLU A O 1
ATOM 608 N N . SER A 1 72 ? 3.594 6.170 18.109 1.00 94.81 72 SER A N 1
ATOM 609 C CA . SER A 1 72 ? 3.370 7.002 19.303 1.00 94.81 72 SER A CA 1
ATOM 610 C C . SER A 1 72 ? 2.602 6.262 20.403 1.00 94.81 72 SER A C 1
ATOM 612 O O . SER A 1 72 ? 2.898 6.426 21.586 1.00 94.81 72 SER A O 1
ATOM 614 N N . GLU A 1 73 ? 1.689 5.369 20.019 1.00 95.25 73 GLU A N 1
ATOM 615 C CA . GLU A 1 73 ? 0.973 4.468 20.926 1.00 95.25 73 GLU A CA 1
ATOM 616 C C . GLU A 1 73 ? 1.780 3.201 21.286 1.00 95.25 73 GLU A C 1
ATOM 618 O O . GLU A 1 73 ? 1.281 2.332 22.005 1.00 95.25 73 GLU A O 1
ATOM 623 N N . LYS A 1 74 ? 3.023 3.071 20.789 1.00 96.06 74 LYS A N 1
ATOM 624 C CA . LYS A 1 74 ? 3.908 1.899 20.957 1.00 96.06 74 LYS A CA 1
ATOM 625 C C . LYS A 1 74 ? 3.228 0.578 20.581 1.00 96.06 74 LYS A C 1
ATOM 627 O O . LYS A 1 74 ? 3.479 -0.469 21.183 1.00 96.06 74 LYS A O 1
ATOM 632 N N . TYR A 1 75 ? 2.337 0.621 19.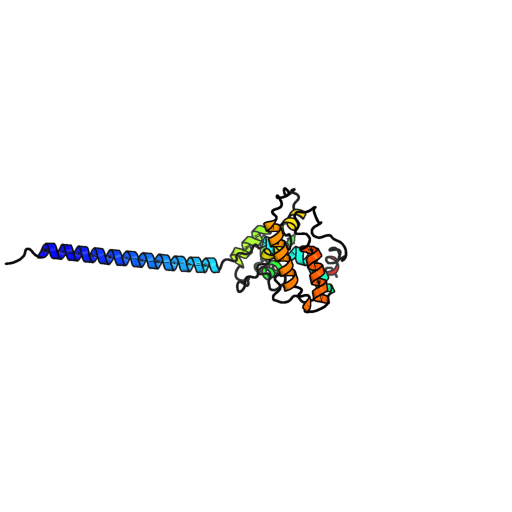595 1.00 96.88 75 TYR A N 1
ATOM 633 C CA . TYR A 1 75 ? 1.551 -0.530 19.189 1.00 96.88 75 TYR A CA 1
ATOM 634 C C . TYR A 1 75 ? 2.322 -1.396 18.191 1.00 96.88 75 TYR A C 1
ATOM 636 O O . TYR A 1 75 ? 2.851 -0.908 17.197 1.00 96.88 75 TYR A O 1
ATOM 644 N N . THR A 1 76 ? 2.349 -2.707 18.429 1.00 96.38 76 THR A N 1
ATOM 645 C CA . THR A 1 76 ? 2.932 -3.672 17.486 1.00 96.38 76 THR A CA 1
ATOM 646 C C . THR A 1 76 ? 1.827 -4.283 16.635 1.00 96.38 76 THR A C 1
ATOM 648 O O . THR A 1 76 ? 0.903 -4.904 17.165 1.00 96.38 76 THR A O 1
ATOM 651 N N . LEU A 1 77 ? 1.926 -4.129 15.312 1.00 96.19 77 LEU A N 1
ATOM 652 C CA . LEU A 1 77 ? 0.983 -4.748 14.384 1.00 96.19 77 LEU A CA 1
ATOM 653 C C . LEU A 1 77 ? 1.049 -6.282 14.505 1.00 96.19 77 LEU A C 1
ATOM 655 O O . LEU A 1 77 ? 2.139 -6.847 14.585 1.00 96.19 77 LEU A O 1
ATOM 659 N N . PRO A 1 78 ? -0.088 -6.996 14.486 1.00 95.56 78 PRO A N 1
ATOM 660 C CA . PRO A 1 78 ? -0.071 -8.452 14.465 1.00 95.56 78 PRO A CA 1
ATOM 661 C C . PRO A 1 78 ? 0.452 -8.961 13.114 1.00 95.56 78 PRO A C 1
ATOM 663 O O . PRO A 1 78 ? 0.160 -8.370 12.077 1.00 95.56 78 PRO A O 1
ATOM 666 N N . LYS A 1 79 ? 1.138 -10.113 13.084 1.00 92.38 79 LYS A N 1
ATOM 667 C CA . LYS A 1 79 ? 1.625 -10.733 11.829 1.00 92.38 79 LYS A CA 1
ATOM 668 C C . LYS A 1 79 ? 0.516 -11.040 10.814 1.00 92.38 79 LYS A C 1
ATOM 670 O O . LYS A 1 79 ? 0.782 -11.138 9.623 1.00 92.38 79 LYS A O 1
ATOM 675 N N . SER A 1 80 ? -0.730 -11.176 11.270 1.00 92.50 80 SER A N 1
ATOM 676 C CA . SER A 1 80 ? -1.909 -11.340 10.409 1.00 92.50 80 SER A CA 1
ATOM 677 C C . SER A 1 80 ? -2.320 -10.057 9.674 1.00 92.50 80 SER A C 1
ATOM 679 O O . SER A 1 80 ? -3.094 -10.115 8.722 1.00 92.50 80 SER A O 1
ATOM 681 N N . CYS A 1 81 ? -1.848 -8.887 10.113 1.00 95.38 81 CYS A N 1
ATOM 682 C CA . CYS A 1 81 ? -2.140 -7.605 9.484 1.00 95.38 81 CYS A CA 1
ATOM 683 C C . CYS A 1 81 ? -1.436 -7.498 8.132 1.00 95.38 81 CYS A C 1
ATOM 685 O O . CYS A 1 81 ? -0.213 -7.587 8.057 1.00 95.38 81 CYS A O 1
ATOM 687 N N . ARG A 1 82 ? -2.173 -7.204 7.058 1.00 94.00 82 ARG A N 1
ATOM 688 C CA . ARG A 1 82 ? -1.561 -7.007 5.731 1.00 94.00 82 ARG A CA 1
ATOM 689 C C . ARG A 1 82 ? -0.595 -5.819 5.667 1.00 94.00 82 ARG A C 1
ATOM 691 O O . ARG A 1 82 ? 0.272 -5.811 4.809 1.00 94.00 82 ARG A O 1
ATOM 698 N N . LEU A 1 83 ? -0.740 -4.838 6.560 1.00 95.56 83 LEU A N 1
ATOM 699 C CA . LEU A 1 83 ? 0.161 -3.680 6.665 1.00 95.56 83 LEU A CA 1
ATOM 700 C C . LEU A 1 83 ? 1.402 -3.960 7.523 1.00 95.56 83 LEU A C 1
ATOM 702 O O . LEU A 1 83 ? 2.216 -3.063 7.726 1.00 95.56 83 LEU A O 1
ATOM 706 N N . HIS A 1 84 ? 1.544 -5.176 8.055 1.00 94.69 84 HIS A N 1
ATOM 707 C CA . HIS A 1 84 ? 2.739 -5.555 8.792 1.00 94.69 84 HIS A CA 1
ATOM 708 C C . HIS A 1 84 ? 3.973 -5.463 7.873 1.00 94.69 84 HIS A C 1
ATOM 710 O O . HIS A 1 84 ? 3.903 -5.949 6.743 1.00 94.69 84 HIS A O 1
ATOM 716 N N . PRO A 1 85 ? 5.109 -4.907 8.336 1.00 91.19 85 PRO A N 1
ATOM 717 C CA . PRO A 1 85 ? 6.355 -4.823 7.567 1.00 91.19 85 PRO A CA 1
ATOM 718 C C . PRO A 1 85 ? 6.764 -6.123 6.858 1.00 91.19 85 PRO A C 1
ATOM 720 O O . PRO A 1 85 ? 7.100 -6.094 5.679 1.00 91.19 85 PRO A O 1
ATOM 723 N N . ASP A 1 86 ? 6.671 -7.256 7.558 1.00 90.44 86 ASP A N 1
ATOM 724 C CA . ASP A 1 86 ? 7.003 -8.595 7.037 1.00 90.44 86 ASP A CA 1
ATOM 725 C C . ASP A 1 86 ? 6.056 -9.114 5.938 1.00 90.44 86 ASP A C 1
ATOM 727 O O . ASP A 1 86 ? 6.341 -10.142 5.320 1.00 90.44 86 ASP A O 1
ATOM 731 N N . ASN A 1 87 ? 4.920 -8.445 5.717 1.00 91.81 87 ASN A N 1
ATOM 732 C CA . ASN A 1 87 ? 3.914 -8.808 4.716 1.00 91.81 87 ASN A CA 1
ATOM 733 C C . ASN A 1 87 ? 4.018 -7.970 3.435 1.00 91.81 87 ASN A C 1
ATOM 735 O O . ASN A 1 87 ? 3.091 -7.952 2.626 1.00 91.81 87 ASN A O 1
ATOM 739 N N . ASP A 1 88 ? 5.148 -7.297 3.239 1.00 92.50 88 ASP A N 1
ATOM 740 C CA . ASP A 1 88 ? 5.482 -6.569 2.026 1.00 92.50 88 ASP A CA 1
ATOM 741 C C . ASP A 1 88 ? 6.587 -7.306 1.265 1.00 92.50 88 ASP A C 1
ATOM 743 O O . ASP A 1 88 ? 7.768 -7.211 1.598 1.00 92.50 88 ASP A O 1
ATOM 747 N N . ILE A 1 89 ? 6.188 -8.034 0.220 1.00 92.56 89 ILE A N 1
ATOM 748 C CA . ILE A 1 89 ? 7.087 -8.858 -0.601 1.00 92.56 89 ILE A CA 1
ATOM 749 C C . ILE A 1 89 ? 8.272 -8.082 -1.195 1.00 92.56 89 ILE A C 1
ATOM 751 O O . ILE A 1 89 ? 9.333 -8.656 -1.417 1.00 92.56 89 ILE A O 1
ATOM 755 N N . TYR A 1 90 ? 8.123 -6.776 -1.436 1.00 93.81 90 TYR A N 1
ATOM 756 C CA . TYR A 1 90 ? 9.179 -5.953 -2.028 1.00 93.81 90 TYR A CA 1
ATOM 757 C C . TYR A 1 90 ? 10.024 -5.222 -0.986 1.00 93.81 90 TYR A C 1
ATOM 759 O O . TYR A 1 90 ? 10.950 -4.506 -1.363 1.00 93.81 90 TYR A O 1
ATOM 767 N N . ARG A 1 91 ? 9.735 -5.374 0.313 1.00 92.25 91 ARG A N 1
ATOM 768 C CA . ARG A 1 91 ? 10.372 -4.592 1.380 1.00 92.25 91 ARG A CA 1
ATOM 769 C C . ARG A 1 91 ? 11.894 -4.684 1.353 1.00 92.25 91 ARG A C 1
ATOM 771 O O . ARG A 1 91 ? 12.561 -3.657 1.463 1.00 92.25 91 ARG A O 1
ATOM 778 N N . GLU A 1 92 ? 12.429 -5.889 1.181 1.00 91.38 92 GLU A N 1
ATOM 779 C CA . GLU A 1 92 ? 13.872 -6.129 1.151 1.00 91.38 92 GLU A CA 1
ATOM 780 C C . GLU A 1 92 ? 14.532 -5.463 -0.061 1.00 91.38 92 GLU A C 1
ATOM 782 O O . GLU A 1 92 ? 15.513 -4.736 0.076 1.00 91.38 92 GLU A O 1
ATOM 787 N N . GLN A 1 93 ? 13.965 -5.643 -1.255 1.00 93.69 93 GLN A N 1
ATOM 788 C CA . GLN A 1 93 ? 14.507 -5.038 -2.471 1.00 93.69 93 GLN A CA 1
ATOM 789 C C . GLN A 1 93 ? 14.443 -3.509 -2.435 1.00 93.69 93 GLN A C 1
ATOM 791 O O . GLN A 1 93 ? 15.396 -2.853 -2.838 1.00 93.69 93 GLN A O 1
ATOM 796 N N . GLU A 1 94 ? 13.359 -2.939 -1.911 1.00 93.88 94 GLU A N 1
ATOM 797 C CA . GLU A 1 94 ? 13.173 -1.488 -1.803 1.00 93.88 94 GLU A CA 1
ATOM 798 C C . GLU A 1 94 ? 14.140 -0.859 -0.792 1.00 93.88 94 GLU A C 1
ATOM 800 O O . GLU A 1 94 ? 14.618 0.249 -1.012 1.00 93.88 94 GLU A O 1
ATOM 805 N N . GLY A 1 95 ? 14.503 -1.587 0.272 1.00 93.25 95 GLY A N 1
ATOM 806 C CA . GLY A 1 95 ? 15.572 -1.193 1.198 1.00 93.25 95 GLY A CA 1
ATOM 807 C C . GLY A 1 95 ? 16.985 -1.275 0.602 1.00 93.25 95 GLY A C 1
ATOM 808 O O . GLY A 1 95 ? 17.938 -0.788 1.212 1.00 93.25 95 GLY A O 1
ATOM 809 N N . ASN A 1 96 ? 17.125 -1.868 -0.586 1.00 95.12 96 ASN A N 1
ATOM 810 C CA . ASN A 1 96 ? 18.371 -2.031 -1.335 1.00 95.12 96 ASN A CA 1
ATOM 811 C C . ASN A 1 96 ? 18.415 -1.143 -2.591 1.00 95.12 96 ASN A C 1
ATOM 813 O O . ASN A 1 96 ? 19.045 -1.485 -3.598 1.00 95.12 96 ASN A O 1
ATOM 817 N N . ILE A 1 97 ? 17.755 0.011 -2.518 1.00 94.56 97 ILE A N 1
ATOM 818 C CA . ILE A 1 97 ? 17.786 1.072 -3.521 1.00 94.56 97 ILE A CA 1
ATOM 819 C C . ILE A 1 97 ? 18.499 2.279 -2.918 1.00 94.56 97 ILE A C 1
ATOM 821 O O . ILE A 1 97 ? 18.132 2.727 -1.836 1.00 94.56 97 ILE A O 1
ATOM 825 N N . ASP A 1 98 ? 19.476 2.826 -3.637 1.00 92.88 98 ASP A N 1
ATOM 826 C CA . ASP A 1 98 ? 20.101 4.104 -3.295 1.00 92.88 98 ASP A CA 1
ATOM 827 C C . ASP A 1 98 ? 19.723 5.149 -4.364 1.00 92.88 98 ASP A C 1
ATOM 829 O O . ASP A 1 98 ? 20.018 4.971 -5.550 1.00 92.88 98 ASP A O 1
ATOM 833 N N . GLU A 1 99 ? 19.058 6.240 -3.972 1.00 91.25 99 GLU A N 1
ATOM 834 C CA . GLU A 1 99 ? 18.861 7.414 -4.835 1.00 91.25 99 GLU A CA 1
ATOM 835 C C . GLU A 1 99 ? 20.039 8.368 -4.622 1.00 91.25 99 GLU A C 1
ATOM 837 O O . GLU A 1 99 ? 20.071 9.151 -3.677 1.00 91.25 99 GLU A O 1
ATOM 842 N N . LEU A 1 100 ? 21.055 8.264 -5.481 1.00 90.94 100 LEU A N 1
ATOM 843 C CA . LEU A 1 100 ? 22.291 9.033 -5.315 1.00 90.94 100 LEU A CA 1
ATOM 844 C C . LEU A 1 100 ? 22.071 10.518 -5.625 1.00 90.94 100 LEU A C 1
ATOM 846 O O . LEU A 1 100 ? 22.629 11.389 -4.964 1.00 90.94 100 LEU A O 1
ATOM 850 N N . ARG A 1 101 ? 21.285 10.792 -6.672 1.00 90.00 101 ARG A N 1
ATOM 851 C CA . ARG A 1 101 ? 20.868 12.118 -7.148 1.00 90.00 101 ARG A CA 1
ATOM 852 C C . ARG A 1 101 ? 19.553 11.978 -7.923 1.00 90.00 101 ARG A C 1
ATOM 854 O O . ARG A 1 101 ? 19.254 10.870 -8.377 1.00 90.00 101 ARG A O 1
ATOM 861 N N . PRO A 1 102 ? 18.820 13.079 -8.180 1.00 88.31 102 PRO A N 1
ATOM 862 C CA . PRO A 1 102 ? 17.663 13.040 -9.069 1.00 88.31 102 PRO A CA 1
ATOM 863 C C . PRO A 1 102 ? 18.001 12.344 -10.395 1.00 88.31 102 PRO A C 1
ATOM 865 O O . PRO A 1 102 ? 19.012 12.652 -11.026 1.00 88.31 102 PRO A O 1
ATOM 868 N N . MET A 1 103 ? 17.158 11.394 -10.810 1.00 87.00 103 MET A N 1
ATOM 869 C CA . MET A 1 103 ? 17.353 10.557 -12.010 1.00 87.00 103 MET A CA 1
ATOM 870 C C . MET A 1 103 ? 18.586 9.631 -11.983 1.00 87.00 103 MET A C 1
ATOM 872 O O . MET A 1 103 ? 18.977 9.104 -13.024 1.00 87.00 103 MET A O 1
ATOM 876 N N . GLN A 1 104 ? 19.197 9.390 -10.822 1.00 93.62 104 GLN A N 1
ATOM 877 C CA . GLN A 1 104 ? 20.311 8.458 -10.671 1.00 93.62 104 GLN A CA 1
ATOM 878 C C . GLN A 1 104 ? 20.046 7.477 -9.529 1.00 93.62 104 GLN A C 1
ATOM 880 O O . GLN A 1 104 ? 20.307 7.753 -8.360 1.00 93.62 104 GLN A O 1
ATOM 885 N N . TRP A 1 105 ? 19.576 6.294 -9.911 1.00 95.56 105 TRP A N 1
ATOM 886 C CA . TRP A 1 105 ? 19.207 5.216 -9.004 1.00 95.56 105 TRP A CA 1
ATOM 887 C C . TRP A 1 105 ? 20.260 4.116 -9.028 1.00 95.56 105 TRP A C 1
ATOM 889 O O . TRP A 1 105 ? 20.742 3.757 -10.102 1.00 95.56 105 TRP A O 1
ATOM 899 N N . GLN A 1 106 ? 20.594 3.540 -7.879 1.00 96.38 106 GLN A N 1
ATOM 900 C CA . GLN A 1 106 ? 21.549 2.445 -7.771 1.00 96.38 106 GLN A CA 1
ATOM 901 C C . GLN A 1 106 ? 20.916 1.219 -7.111 1.00 96.38 106 GLN A C 1
ATOM 903 O O . GLN A 1 106 ? 20.253 1.317 -6.082 1.00 96.38 106 GLN A O 1
ATOM 908 N N . CYS A 1 107 ? 21.164 0.044 -7.690 1.00 97.31 107 CYS A N 1
ATOM 909 C CA . CYS A 1 107 ? 20.869 -1.230 -7.043 1.00 97.31 107 CYS A CA 1
ATOM 910 C C . CYS A 1 107 ? 21.969 -1.556 -6.026 1.00 97.31 107 CYS A C 1
ATOM 912 O O . CYS A 1 107 ? 23.132 -1.704 -6.409 1.00 97.31 107 CYS A O 1
ATOM 914 N N 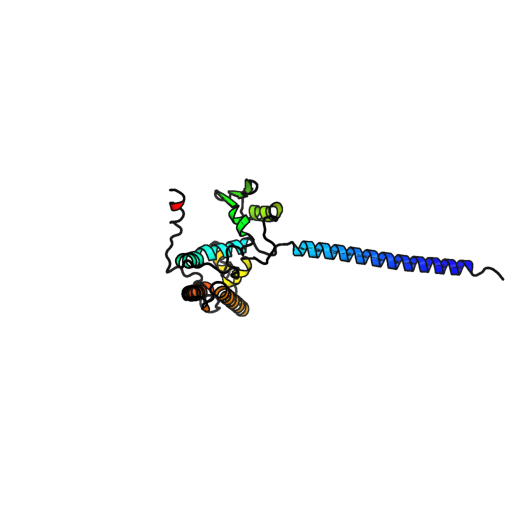. ARG A 1 108 ? 21.633 -1.728 -4.745 1.00 95.94 108 ARG A N 1
ATOM 915 C CA . ARG A 1 108 ? 22.637 -1.983 -3.703 1.00 95.94 108 ARG A CA 1
ATOM 916 C C . ARG A 1 108 ? 23.283 -3.367 -3.808 1.00 95.94 108 ARG A C 1
ATOM 918 O O . ARG A 1 108 ? 24.453 -3.482 -3.444 1.00 95.94 108 ARG A O 1
ATOM 925 N N . TYR A 1 109 ? 22.580 -4.357 -4.367 1.00 95.75 109 TYR A N 1
ATOM 926 C CA . TYR A 1 109 ? 23.086 -5.725 -4.549 1.00 95.75 109 TYR A CA 1
ATOM 927 C C . TYR A 1 109 ? 24.265 -5.808 -5.527 1.00 95.75 109 TYR A C 1
ATOM 929 O O . TYR A 1 109 ? 25.270 -6.440 -5.228 1.00 95.75 109 TYR A O 1
ATOM 937 N N . CYS A 1 110 ? 24.160 -5.165 -6.696 1.00 96.44 110 CYS A N 1
ATOM 938 C CA . CYS A 1 110 ? 25.162 -5.277 -7.770 1.00 96.44 110 CYS A CA 1
ATOM 939 C C . CYS A 1 110 ? 25.789 -3.942 -8.197 1.00 96.44 110 CYS A C 1
ATOM 941 O O . CYS A 1 110 ? 26.558 -3.898 -9.154 1.00 96.44 110 CYS A O 1
ATOM 943 N N . LYS A 1 111 ? 25.434 -2.842 -7.522 1.00 96.62 111 LYS A N 1
ATOM 944 C CA . LYS A 1 111 ? 25.935 -1.474 -7.744 1.00 96.62 111 LYS A CA 1
ATOM 945 C C . LYS A 1 111 ? 25.639 -0.863 -9.121 1.00 96.62 111 LYS A C 1
ATOM 947 O O . LYS A 1 111 ? 26.108 0.241 -9.403 1.00 96.62 111 LYS A O 1
ATOM 952 N N . LYS A 1 112 ? 24.815 -1.514 -9.954 1.00 97.00 112 LYS A N 1
ATOM 953 C CA . LYS A 1 112 ? 24.366 -0.977 -11.251 1.00 97.00 112 LYS A CA 1
ATOM 954 C C . LYS A 1 112 ? 23.558 0.306 -11.081 1.00 97.00 112 LYS A C 1
ATOM 956 O O . LYS A 1 112 ? 22.742 0.411 -10.166 1.00 97.00 112 LYS A O 1
ATOM 961 N N . LEU A 1 113 ? 23.779 1.241 -12.002 1.00 96.75 113 LEU A N 1
ATOM 962 C CA . LEU A 1 113 ? 23.129 2.546 -12.046 1.00 96.75 113 LEU A CA 1
ATOM 963 C C . LEU A 1 113 ? 22.037 2.585 -13.115 1.00 96.75 113 LEU A C 1
ATOM 965 O O . LEU A 1 113 ? 22.199 2.038 -14.205 1.00 96.75 113 LEU A O 1
ATOM 969 N N . PHE A 1 114 ? 20.956 3.295 -12.818 1.00 96.81 114 PHE A N 1
ATOM 970 C CA . PHE A 1 114 ? 19.781 3.427 -13.667 1.00 96.81 114 PHE A CA 1
ATOM 971 C C . PHE A 1 114 ? 19.338 4.885 -13.729 1.00 96.81 114 PHE A C 1
ATOM 973 O O . PHE A 1 114 ? 19.370 5.609 -12.735 1.00 96.81 114 PHE A O 1
ATOM 980 N N . ARG A 1 115 ? 18.890 5.309 -14.916 1.00 93.50 115 ARG A N 1
ATOM 981 C CA . ARG A 1 115 ? 18.386 6.674 -15.147 1.00 93.50 115 ARG A CA 1
ATOM 982 C C . ARG A 1 115 ? 16.960 6.896 -14.640 1.00 93.50 115 ARG A C 1
ATOM 984 O O . ARG A 1 115 ? 16.504 8.028 -14.535 1.00 93.50 115 ARG A O 1
ATOM 991 N N . SER A 1 116 ? 16.223 5.822 -14.370 1.00 92.25 116 SER A N 1
ATOM 992 C CA . SER A 1 116 ? 14.859 5.898 -13.856 1.00 92.25 116 SER A CA 1
ATOM 993 C C . SER A 1 116 ? 14.555 4.720 -12.941 1.00 92.25 116 SER A C 1
ATOM 995 O O . SER A 1 116 ? 15.120 3.634 -13.095 1.00 92.25 116 SER A O 1
ATOM 997 N N . GLN A 1 117 ? 13.611 4.938 -12.029 1.00 91.31 117 GLN A N 1
ATOM 998 C CA . GLN A 1 117 ? 13.130 3.910 -11.115 1.00 91.31 117 GLN A CA 1
ATOM 999 C C . GLN A 1 117 ? 12.466 2.745 -11.861 1.00 91.31 117 GLN A C 1
ATOM 1001 O O . GLN A 1 117 ? 12.625 1.603 -11.463 1.00 91.31 117 GLN A O 1
ATOM 1006 N N . VAL A 1 118 ? 11.813 3.000 -13.002 1.00 92.50 118 VAL A N 1
ATOM 1007 C CA . VAL A 1 118 ? 11.183 1.947 -13.822 1.00 92.50 118 VAL A CA 1
ATOM 1008 C C . VAL A 1 118 ? 12.219 0.955 -14.363 1.00 92.50 118 VAL A C 1
ATOM 1010 O O . VAL A 1 118 ? 11.986 -0.251 -14.341 1.00 92.50 118 VAL A O 1
ATOM 1013 N N . TYR A 1 119 ? 13.384 1.432 -14.820 1.00 94.88 119 TYR A N 1
ATOM 1014 C CA . TYR A 1 119 ? 14.450 0.535 -15.283 1.00 94.88 119 TYR A CA 1
ATOM 1015 C C . TYR A 1 119 ? 15.117 -0.222 -14.133 1.00 94.88 119 TYR A C 1
ATOM 1017 O O . TYR A 1 119 ? 15.539 -1.362 -14.324 1.00 94.88 119 TYR A O 1
ATOM 1025 N N . LEU A 1 120 ? 15.197 0.390 -12.950 1.00 95.38 120 LEU A N 1
ATOM 1026 C CA . LEU A 1 120 ? 15.662 -0.286 -11.744 1.00 95.38 120 LEU A CA 1
ATOM 1027 C C . LEU A 1 120 ? 14.680 -1.386 -11.307 1.00 95.38 120 LEU A C 1
ATOM 1029 O O . LEU A 1 120 ? 15.110 -2.500 -11.021 1.00 95.38 120 LEU A O 1
ATOM 1033 N N . ASP A 1 121 ? 13.378 -1.097 -11.302 1.00 94.25 121 ASP A N 1
ATOM 1034 C CA . ASP A 1 121 ? 12.316 -2.052 -10.968 1.00 94.25 121 ASP A CA 1
ATOM 1035 C C . ASP A 1 121 ? 12.382 -3.267 -11.909 1.00 94.25 121 ASP A C 1
ATOM 1037 O O . ASP A 1 121 ? 12.472 -4.407 -11.455 1.00 94.25 121 ASP A O 1
ATOM 1041 N N . MET A 1 122 ? 12.487 -3.019 -13.221 1.00 93.94 122 MET A N 1
ATOM 1042 C CA . MET A 1 122 ? 12.693 -4.068 -14.224 1.00 93.94 122 MET A CA 1
ATOM 1043 C C . MET A 1 122 ? 13.995 -4.854 -13.997 1.00 93.94 122 MET A C 1
ATOM 1045 O O . MET A 1 122 ? 14.058 -6.055 -14.264 1.00 93.94 122 MET A O 1
ATOM 1049 N N . HIS A 1 123 ? 15.064 -4.206 -13.527 1.00 95.69 123 HIS A N 1
ATOM 1050 C CA . HIS A 1 123 ? 16.303 -4.901 -13.172 1.00 95.69 123 HIS A CA 1
ATOM 1051 C C . HIS A 1 123 ? 16.103 -5.840 -11.979 1.00 95.69 123 HIS A C 1
ATOM 1053 O O . HIS A 1 123 ? 16.569 -6.976 -12.047 1.00 95.69 123 HIS A O 1
ATOM 1059 N N . PHE A 1 124 ? 15.388 -5.423 -10.929 1.00 94.88 124 PHE A N 1
ATOM 1060 C CA . PHE A 1 124 ? 15.081 -6.304 -9.797 1.00 94.88 124 PHE A CA 1
ATOM 1061 C C . PHE A 1 124 ? 14.290 -7.535 -10.229 1.00 94.88 124 PHE A C 1
ATOM 1063 O O . PHE A 1 124 ? 14.648 -8.643 -9.835 1.00 94.88 124 PHE A O 1
ATOM 1070 N N . ASP A 1 125 ? 13.277 -7.352 -11.076 1.00 90.88 125 ASP A N 1
ATOM 1071 C CA . ASP A 1 125 ? 12.432 -8.452 -11.549 1.00 90.88 125 ASP A CA 1
ATOM 1072 C C . ASP A 1 125 ? 13.227 -9.479 -12.378 1.00 90.88 125 ASP A C 1
ATOM 1074 O O . ASP A 1 125 ? 12.951 -10.672 -12.312 1.00 90.88 125 ASP A O 1
ATOM 1078 N N . ASN A 1 126 ? 14.247 -9.036 -13.123 1.00 92.06 126 ASN A N 1
ATOM 1079 C CA . ASN A 1 126 ? 15.043 -9.906 -13.997 1.00 92.06 126 ASN A CA 1
ATOM 1080 C C . ASN A 1 126 ? 16.298 -10.506 -13.345 1.00 92.06 126 ASN A C 1
ATOM 1082 O O . ASN A 1 126 ? 16.829 -11.496 -13.846 1.00 92.06 126 ASN A O 1
ATOM 1086 N N . ARG A 1 127 ? 16.870 -9.844 -12.332 1.00 93.94 127 ARG A N 1
ATOM 1087 C CA . ARG A 1 127 ? 18.215 -10.163 -11.813 1.00 93.94 127 ARG A CA 1
ATOM 1088 C C . ARG A 1 127 ? 18.272 -10.455 -10.325 1.00 93.94 127 ARG A C 1
ATOM 1090 O O . ARG A 1 127 ? 19.310 -10.939 -9.898 1.00 93.94 127 ARG A O 1
ATOM 1097 N N . HIS A 1 128 ? 17.231 -10.093 -9.581 1.00 93.62 128 HIS A N 1
ATOM 1098 C CA . HIS A 1 128 ? 17.176 -10.219 -8.126 1.00 93.62 128 HIS A CA 1
ATOM 1099 C C . HIS A 1 128 ? 15.840 -10.795 -7.644 1.00 93.62 128 HIS A C 1
ATOM 1101 O O . HIS A 1 128 ? 15.431 -10.544 -6.508 1.00 93.62 128 HIS A O 1
ATOM 1107 N N . SER A 1 129 ? 15.138 -11.540 -8.503 1.00 88.81 129 SER A N 1
ATOM 1108 C CA . SER A 1 129 ? 13.871 -12.199 -8.171 1.00 88.81 129 SER A CA 1
ATOM 1109 C C . SER A 1 129 ? 14.024 -13.229 -7.051 1.00 88.81 129 SER A C 1
ATOM 1111 O O . SER A 1 129 ? 13.064 -13.504 -6.343 1.00 88.81 129 SER A O 1
ATOM 1113 N N . GLU A 1 130 ? 15.228 -13.773 -6.871 1.00 88.38 130 GLU A N 1
ATOM 1114 C CA . GLU A 1 130 ? 15.595 -14.693 -5.795 1.00 88.38 130 GLU A CA 1
ATOM 1115 C C . GLU A 1 130 ? 15.498 -14.069 -4.395 1.00 88.38 130 GLU A C 1
ATOM 1117 O O . GLU A 1 130 ? 15.285 -14.789 -3.426 1.00 88.38 130 GLU A O 1
ATOM 1122 N N . ASN A 1 131 ? 15.574 -12.737 -4.293 1.00 85.75 131 ASN A N 1
ATOM 1123 C CA . ASN A 1 131 ? 15.446 -11.994 -3.033 1.00 85.75 131 ASN A CA 1
ATOM 1124 C C . ASN A 1 131 ? 13.979 -11.658 -2.699 1.00 85.75 131 ASN A C 1
ATOM 1126 O O . ASN A 1 131 ? 13.706 -10.702 -1.974 1.00 85.75 131 ASN A O 1
ATOM 1130 N N . LEU A 1 132 ? 13.019 -12.365 -3.301 1.00 88.06 132 LEU A N 1
ATOM 1131 C CA . LEU A 1 132 ? 11.598 -12.238 -2.991 1.00 88.06 132 LEU A CA 1
ATOM 1132 C C . LEU A 1 132 ? 11.148 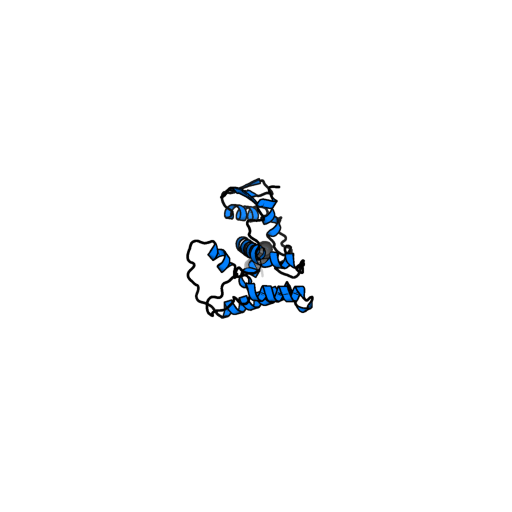-13.432 -2.152 1.00 88.06 132 LEU A C 1
ATOM 1134 O O . LEU A 1 132 ? 11.267 -14.584 -2.573 1.00 88.06 132 LEU A O 1
ATOM 1138 N N . ASP A 1 133 ? 10.539 -13.155 -1.001 1.00 83.06 133 ASP A N 1
ATOM 1139 C CA . ASP A 1 133 ? 9.836 -14.177 -0.227 1.00 83.06 133 ASP A CA 1
ATOM 1140 C C . ASP A 1 133 ? 8.500 -14.522 -0.906 1.00 83.06 133 ASP A C 1
ATOM 1142 O O . ASP A 1 133 ? 7.462 -13.906 -0.660 1.00 83.06 133 ASP A O 1
ATOM 1146 N N . THR A 1 134 ? 8.535 -15.519 -1.790 1.00 75.38 134 THR A N 1
ATOM 1147 C CA . THR A 1 134 ? 7.360 -16.027 -2.517 1.00 75.38 134 THR A CA 1
ATOM 1148 C C . THR A 1 134 ? 6.546 -17.050 -1.720 1.00 75.38 134 THR A C 1
ATOM 1150 O O . THR A 1 134 ? 5.529 -17.537 -2.210 1.00 75.38 134 THR A O 1
ATOM 1153 N N . SER A 1 135 ? 6.944 -17.367 -0.480 1.00 68.75 135 SER A N 1
ATOM 1154 C CA . SER A 1 135 ? 6.300 -18.411 0.334 1.00 68.75 135 SER A CA 1
ATOM 1155 C C . SER A 1 135 ? 4.857 -18.082 0.740 1.00 68.75 135 SER A C 1
ATOM 1157 O O . SER A 1 135 ? 4.126 -18.954 1.213 1.00 68.75 135 SER A O 1
ATOM 1159 N N . SER A 1 136 ? 4.420 -16.831 0.567 1.00 66.88 136 SER A N 1
ATOM 1160 C CA . SER A 1 136 ? 3.091 -16.375 0.970 1.00 66.88 136 SER A CA 1
ATOM 1161 C C . SER A 1 136 ? 2.588 -15.196 0.131 1.00 66.88 136 SER A C 1
ATOM 1163 O O . SER A 1 136 ? 3.359 -14.399 -0.398 1.00 66.88 136 SER A O 1
ATOM 1165 N N . ASN A 1 137 ? 1.260 -15.069 0.026 1.00 68.31 137 ASN A N 1
ATOM 1166 C CA . ASN A 1 137 ? 0.578 -13.985 -0.692 1.00 68.31 137 ASN A CA 1
ATOM 1167 C C . ASN A 1 137 ? 0.678 -12.651 0.081 1.00 68.31 137 ASN A C 1
ATOM 1169 O O . ASN A 1 137 ? -0.293 -12.178 0.671 1.00 68.31 137 ASN A O 1
ATOM 1173 N N . LYS A 1 138 ? 1.876 -12.058 0.086 1.00 84.62 138 LYS A N 1
ATOM 1174 C CA . LYS A 1 138 ? 2.273 -10.828 0.795 1.00 84.62 138 LYS A CA 1
ATOM 1175 C C . LYS A 1 138 ? 2.292 -9.602 -0.127 1.00 84.62 138 LYS A C 1
ATOM 1177 O O . LYS A 1 138 ? 3.270 -8.856 -0.202 1.00 84.62 138 LYS A O 1
ATOM 1182 N N . CYS A 1 139 ? 1.228 -9.416 -0.907 1.00 92.19 139 CYS A N 1
ATOM 1183 C CA . CYS A 1 139 ? 1.162 -8.300 -1.843 1.00 92.19 139 CYS A CA 1
ATOM 1184 C C . CYS A 1 139 ? 0.540 -7.059 -1.197 1.00 92.19 139 CYS A C 1
ATOM 1186 O O . CYS A 1 139 ? -0.678 -6.960 -1.040 1.00 92.19 139 CYS A O 1
ATOM 1188 N N . LEU A 1 140 ? 1.370 -6.065 -0.867 1.00 94.06 140 LEU A N 1
ATOM 1189 C CA . LEU A 1 140 ? 0.883 -4.822 -0.268 1.00 94.06 140 LEU A CA 1
ATOM 1190 C C . LEU A 1 140 ? -0.018 -4.024 -1.231 1.00 94.06 140 LEU A C 1
ATOM 1192 O O . LEU A 1 140 ? -0.940 -3.349 -0.773 1.00 94.06 140 LEU A O 1
ATOM 1196 N N . ALA A 1 141 ? 0.161 -4.157 -2.551 1.00 95.19 141 ALA A N 1
ATOM 1197 C CA . ALA A 1 141 ? -0.698 -3.531 -3.562 1.00 95.19 141 ALA A CA 1
ATOM 1198 C C . ALA A 1 141 ? -2.184 -3.916 -3.441 1.00 95.19 141 ALA A C 1
ATOM 1200 O O . ALA A 1 141 ? -3.048 -3.135 -3.848 1.00 95.19 141 ALA A O 1
ATOM 1201 N N . ASP A 1 142 ? -2.507 -5.064 -2.839 1.00 94.00 142 ASP A N 1
ATOM 1202 C CA . ASP A 1 142 ? -3.895 -5.479 -2.596 1.00 94.00 142 ASP A CA 1
ATOM 1203 C C . ASP A 1 142 ? -4.628 -4.525 -1.645 1.00 94.00 142 ASP A C 1
ATOM 1205 O O . ASP A 1 142 ? -5.855 -4.424 -1.663 1.00 94.00 142 ASP A O 1
ATOM 1209 N N . THR A 1 143 ? -3.883 -3.792 -0.816 1.00 96.19 143 THR A N 1
ATOM 1210 C CA . THR A 1 143 ? -4.443 -2.808 0.118 1.00 96.19 143 THR A CA 1
ATOM 1211 C C . THR A 1 143 ? -4.813 -1.494 -0.562 1.00 96.19 143 THR A C 1
ATOM 1213 O O . THR A 1 143 ? -5.513 -0.678 0.033 1.00 96.19 143 THR A O 1
ATOM 1216 N N . CYS A 1 144 ? -4.423 -1.285 -1.824 1.00 95.69 144 CYS A N 1
ATOM 1217 C CA . CYS A 1 144 ? -4.622 -0.003 -2.491 1.00 95.69 144 CYS A CA 1
ATOM 1218 C C . CYS A 1 144 ? -6.082 0.417 -2.636 1.00 95.69 144 CYS A C 1
ATOM 1220 O O . CYS A 1 144 ? -6.370 1.613 -2.606 1.00 95.69 144 CYS A O 1
ATOM 1222 N N . GLY A 1 145 ? -6.996 -0.548 -2.788 1.00 93.69 145 GLY A N 1
ATOM 1223 C CA . GLY A 1 145 ? -8.428 -0.259 -2.820 1.00 93.69 145 GLY A CA 1
ATOM 1224 C C . GLY A 1 145 ? -8.911 0.360 -1.510 1.00 93.69 145 GLY A C 1
ATOM 1225 O O . GLY A 1 145 ? -9.658 1.325 -1.551 1.00 93.69 145 GLY A O 1
ATOM 1226 N N . ALA A 1 146 ? -8.425 -0.153 -0.376 1.00 96.06 146 ALA A N 1
ATOM 1227 C CA . ALA A 1 146 ? -8.750 0.332 0.964 1.00 96.06 146 ALA A CA 1
ATOM 1228 C C . ALA A 1 146 ? -8.005 1.621 1.346 1.00 96.06 146 ALA A C 1
ATOM 1230 O O . ALA A 1 146 ? -8.497 2.403 2.152 1.00 96.06 146 ALA A O 1
ATOM 1231 N N . LEU A 1 147 ? -6.805 1.830 0.800 1.00 95.50 147 LEU A N 1
ATOM 1232 C CA . LEU A 1 147 ? -5.949 2.960 1.157 1.00 95.50 147 LEU A CA 1
ATOM 1233 C C . LEU A 1 147 ? -6.071 4.156 0.214 1.00 95.50 147 LEU A C 1
ATOM 1235 O O . LEU A 1 147 ? -5.435 5.160 0.494 1.00 95.50 147 LEU A O 1
ATOM 1239 N N . HIS A 1 148 ? -6.864 4.090 -0.862 1.00 93.44 148 HIS A N 1
ATOM 1240 C CA . HIS A 1 148 ? -6.995 5.145 -1.885 1.00 93.44 148 HIS A CA 1
ATOM 1241 C C . HIS A 1 148 ? -5.699 5.461 -2.664 1.00 93.44 148 HIS A C 1
ATOM 1243 O O . HIS A 1 148 ? -5.444 6.620 -2.996 1.00 93.44 148 HIS A O 1
ATOM 1249 N N . CYS A 1 149 ? -4.896 4.449 -3.026 1.00 93.50 149 CYS A N 1
ATOM 1250 C CA . CYS A 1 149 ? -3.636 4.653 -3.774 1.00 93.50 149 CYS A CA 1
ATOM 1251 C C . CYS A 1 149 ? -3.795 5.525 -5.028 1.00 93.50 149 CYS A C 1
ATOM 1253 O O . CYS A 1 149 ? -2.988 6.414 -5.272 1.00 93.50 149 CYS A O 1
ATOM 1255 N N . ASP A 1 150 ? -4.855 5.309 -5.813 1.00 90.88 150 ASP A N 1
ATOM 1256 C CA . ASP A 1 150 ? -5.049 6.031 -7.076 1.00 90.88 150 ASP A CA 1
ATOM 1257 C C . ASP A 1 150 ? -5.269 7.537 -6.871 1.00 90.88 150 ASP A C 1
ATOM 1259 O O . ASP A 1 150 ? -4.886 8.341 -7.733 1.00 90.88 150 ASP A O 1
ATOM 1263 N N . TYR A 1 151 ? -5.862 7.903 -5.725 1.00 88.12 151 TYR A N 1
ATOM 1264 C CA . TYR A 1 151 ? -5.984 9.284 -5.274 1.00 88.12 151 TYR A CA 1
ATOM 1265 C C . TYR A 1 151 ? -4.630 9.820 -4.807 1.00 88.12 151 TYR A C 1
ATOM 1267 O O . TYR A 1 151 ? -4.231 10.880 -5.281 1.00 88.12 151 TYR A O 1
ATOM 1275 N N . PHE A 1 152 ? -3.891 9.092 -3.964 1.00 88.62 152 PHE A N 1
ATOM 1276 C CA . PHE A 1 152 ? -2.555 9.509 -3.519 1.00 88.62 152 PHE A CA 1
ATOM 1277 C C . PHE A 1 152 ? -1.607 9.767 -4.701 1.00 88.62 152 PHE A C 1
ATOM 1279 O O . PHE A 1 152 ? -1.037 10.850 -4.810 1.00 88.62 152 PHE A O 1
ATOM 1286 N N . ASP A 1 153 ? -1.537 8.846 -5.665 1.00 87.69 153 ASP A N 1
ATOM 1287 C CA . ASP A 1 153 ? -0.729 9.003 -6.883 1.00 87.69 153 ASP A CA 1
ATOM 1288 C C . ASP A 1 153 ? -1.215 10.162 -7.773 1.00 87.69 153 ASP A C 1
ATOM 1290 O O . ASP A 1 153 ? -0.475 10.691 -8.604 1.00 87.69 153 ASP A O 1
ATOM 1294 N N . SER A 1 154 ? -2.489 10.555 -7.657 1.00 85.06 154 SER A N 1
ATOM 1295 C CA . SER A 1 154 ? -3.006 11.722 -8.378 1.00 85.06 154 SER A CA 1
ATOM 1296 C C . SER A 1 154 ? -2.532 13.046 -7.782 1.00 85.06 154 SER A C 1
ATOM 1298 O O . SER A 1 154 ? -2.448 14.020 -8.522 1.00 85.06 154 SER A O 1
ATOM 1300 N N . LEU A 1 155 ? -2.165 13.082 -6.495 1.00 82.31 155 LEU A N 1
ATOM 1301 C CA . LEU A 1 155 ? -1.653 14.290 -5.837 1.00 82.31 155 LEU A CA 1
ATOM 1302 C C . LEU A 1 155 ? -0.256 14.674 -6.338 1.00 82.31 155 LEU A C 1
ATOM 1304 O O . LEU A 1 155 ? 0.064 15.856 -6.419 1.00 82.31 155 LEU A O 1
ATOM 1308 N N . SER A 1 156 ? 0.569 13.686 -6.690 1.00 70.56 156 SER A N 1
ATOM 1309 C CA . SER A 1 156 ? 1.923 13.883 -7.224 1.00 70.56 156 SER A CA 1
ATOM 1310 C C . SER A 1 156 ? 1.954 14.098 -8.741 1.00 70.56 156 SER A C 1
ATOM 1312 O O . SER A 1 156 ? 2.983 14.477 -9.301 1.00 70.56 156 SER A O 1
ATOM 1314 N N . SER A 1 157 ? 0.830 13.878 -9.425 1.00 70.44 157 SER A N 1
ATOM 1315 C CA . SER A 1 157 ? 0.722 14.008 -10.874 1.00 70.44 157 SER A CA 1
ATOM 1316 C C . SER A 1 157 ? 0.156 15.377 -11.250 1.00 70.44 157 SER A C 1
ATOM 1318 O O . SER A 1 157 ? -0.998 15.672 -10.966 1.00 70.44 157 SER A O 1
ATOM 1320 N N . SER A 1 158 ? 0.902 16.188 -12.006 1.00 61.09 158 SER A N 1
ATOM 1321 C CA . SER A 1 158 ? 0.442 17.500 -12.511 1.00 61.09 158 SER A CA 1
ATOM 1322 C C . SER A 1 158 ? -0.723 17.425 -13.515 1.00 61.09 158 SER A C 1
ATOM 1324 O O . SER A 1 158 ? -1.161 18.448 -14.037 1.00 61.09 158 SER A O 1
ATOM 1326 N N . LYS A 1 159 ? -1.210 16.221 -13.843 1.00 56.97 159 LYS A N 1
ATOM 1327 C CA . LYS A 1 159 ? -2.294 16.009 -14.805 1.00 56.97 159 LYS A CA 1
ATOM 1328 C C . LYS A 1 159 ? -3.627 15.880 -14.063 1.00 56.97 159 LYS A C 1
ATOM 1330 O O . LYS A 1 159 ? -3.747 14.980 -13.230 1.00 56.97 159 LYS A O 1
ATOM 1335 N N . PRO A 1 160 ? -4.651 16.688 -14.395 1.00 49.75 160 PRO A N 1
ATOM 1336 C CA . PRO A 1 160 ? -5.987 16.498 -13.851 1.00 49.75 160 PRO A CA 1
ATOM 1337 C C . PRO A 1 160 ? -6.516 15.131 -14.303 1.00 49.75 160 PRO A C 1
ATOM 1339 O O . PRO A 1 160 ? -6.881 14.944 -15.464 1.00 49.75 160 PRO A O 1
ATOM 1342 N N . LYS A 1 161 ? -6.531 14.140 -13.401 1.00 55.94 161 LYS A N 1
ATOM 1343 C CA . LYS A 1 161 ? -7.230 12.879 -13.665 1.00 55.94 161 LYS A CA 1
ATOM 1344 C C . LYS A 1 161 ? -8.720 13.205 -13.715 1.00 55.94 161 LYS A C 1
ATOM 1346 O O . LYS A 1 161 ? -9.282 13.695 -12.735 1.00 55.94 161 LYS A O 1
ATOM 1351 N N . MET A 1 162 ? -9.341 12.965 -14.871 1.00 53.41 162 MET A N 1
ATOM 1352 C CA . MET A 1 162 ? -10.785 13.102 -15.046 1.00 53.41 162 MET A CA 1
ATOM 1353 C C . MET A 1 162 ? -11.478 12.340 -13.915 1.00 53.41 162 MET A C 1
ATOM 1355 O O . MET A 1 162 ? -11.144 11.184 -13.647 1.00 53.41 162 MET A O 1
ATOM 1359 N N . GLN A 1 163 ? -12.387 13.008 -13.210 1.00 57.88 163 GLN A N 1
ATOM 1360 C CA . GLN A 1 163 ? -13.078 12.421 -12.073 1.00 57.88 163 GLN A CA 1
ATOM 1361 C C . GLN A 1 163 ? -13.911 11.241 -12.581 1.00 57.88 163 GLN A C 1
ATOM 1363 O O . GLN A 1 163 ? -14.933 11.435 -13.236 1.00 57.88 163 GLN A O 1
ATOM 1368 N N . ALA A 1 164 ? -13.426 10.018 -12.348 1.00 67.06 164 ALA A N 1
ATOM 1369 C CA . ALA A 1 164 ? -14.117 8.813 -12.776 1.00 67.06 164 ALA A CA 1
ATOM 1370 C C . ALA A 1 164 ? -15.526 8.798 -12.171 1.00 67.06 164 ALA A C 1
ATOM 1372 O O . ALA A 1 164 ? -15.713 9.133 -10.998 1.00 67.06 164 ALA A O 1
ATOM 1373 N N . THR A 1 165 ? -16.520 8.418 -12.974 1.00 79.94 165 THR A N 1
ATOM 1374 C CA . THR A 1 165 ? -17.900 8.255 -12.512 1.00 79.94 165 THR A CA 1
ATOM 1375 C C . THR A 1 165 ? -17.927 7.323 -11.303 1.00 79.94 165 THR A C 1
ATOM 1377 O O . THR A 1 165 ? -17.386 6.215 -11.362 1.00 79.94 165 THR A O 1
ATOM 1380 N N . CYS A 1 166 ? -18.551 7.760 -10.204 1.00 87.38 166 CYS A N 1
ATOM 1381 C CA . CYS A 1 166 ? -18.621 6.944 -8.997 1.00 87.38 166 CYS A CA 1
ATOM 1382 C C . CYS A 1 166 ? -19.412 5.662 -9.270 1.00 87.38 166 CYS A C 1
ATOM 1384 O O . CYS A 1 166 ? -20.559 5.722 -9.711 1.00 87.38 166 CYS A O 1
ATOM 1386 N N . LYS A 1 167 ? -18.808 4.503 -8.986 1.00 92.12 167 LYS A N 1
ATOM 1387 C CA . LYS A 1 167 ? -19.468 3.195 -9.061 1.00 92.12 167 LYS A CA 1
ATOM 1388 C C . LYS A 1 167 ? -19.762 2.708 -7.639 1.00 92.12 167 LYS A C 1
ATOM 1390 O O . LYS A 1 167 ? -18.819 2.284 -6.966 1.00 92.12 167 LYS A O 1
ATOM 1395 N N . PRO A 1 168 ? -21.030 2.710 -7.183 1.00 93.06 168 PRO A N 1
ATOM 1396 C CA . PRO A 1 168 ? -21.374 2.365 -5.801 1.00 93.06 168 PRO A CA 1
ATOM 1397 C C . PRO A 1 168 ? -20.856 0.992 -5.362 1.00 93.06 168 PRO A C 1
ATOM 1399 O O . PRO A 1 168 ? -20.328 0.860 -4.266 1.00 93.06 168 PRO A O 1
ATOM 1402 N N . ALA A 1 169 ? -20.910 -0.009 -6.246 1.00 94.62 169 ALA A N 1
ATOM 1403 C CA . ALA A 1 169 ? -20.423 -1.357 -5.949 1.00 94.62 169 ALA A CA 1
ATOM 1404 C C . ALA A 1 169 ? -18.910 -1.412 -5.655 1.00 94.62 169 ALA A C 1
ATOM 1406 O O . ALA A 1 169 ? -18.473 -2.172 -4.795 1.00 94.62 169 ALA A O 1
ATOM 1407 N N . VAL A 1 170 ? -18.101 -0.599 -6.346 1.00 92.62 170 VAL A N 1
ATOM 1408 C CA . VAL A 1 170 ? -16.646 -0.536 -6.112 1.00 92.62 170 VAL A CA 1
ATOM 1409 C C . VAL A 1 170 ? -16.354 0.171 -4.794 1.00 92.62 170 VAL A C 1
ATOM 1411 O O . VAL A 1 170 ? -15.521 -0.295 -4.022 1.00 92.62 170 VAL A O 1
ATOM 1414 N N . VAL A 1 171 ? -17.064 1.270 -4.527 1.00 93.44 171 VAL A N 1
ATOM 1415 C CA . VAL A 1 171 ? -16.942 2.015 -3.270 1.00 93.44 171 VAL A CA 1
ATOM 1416 C C . VAL A 1 171 ? -17.284 1.122 -2.083 1.00 93.44 171 VAL A C 1
ATOM 1418 O O . VAL A 1 171 ? -16.503 1.058 -1.139 1.00 93.44 171 VAL A O 1
ATOM 1421 N N . GLU A 1 172 ? -18.389 0.382 -2.160 1.00 95.50 172 GLU A N 1
ATOM 1422 C CA . GLU A 1 172 ? -18.812 -0.517 -1.088 1.00 95.50 172 GLU A CA 1
ATOM 1423 C C . GLU A 1 172 ? -17.814 -1.656 -0.858 1.00 95.50 172 GLU A C 1
ATOM 1425 O O . GLU A 1 172 ? -17.417 -1.918 0.277 1.00 95.50 172 GLU A O 1
ATOM 1430 N N . LYS A 1 173 ? -17.328 -2.282 -1.937 1.00 96.38 173 LYS A N 1
ATOM 1431 C CA . LYS A 1 173 ? -16.286 -3.313 -1.856 1.00 96.38 173 LYS A CA 1
ATOM 1432 C C . LYS A 1 173 ? -15.026 -2.788 -1.161 1.00 96.38 173 LYS A C 1
ATOM 1434 O O . LYS A 1 173 ? -14.477 -3.461 -0.290 1.00 96.38 173 LYS A O 1
ATOM 1439 N N . ASN A 1 174 ? -14.555 -1.609 -1.556 1.00 96.25 174 ASN A N 1
ATOM 1440 C CA . ASN A 1 174 ? -13.338 -1.023 -1.003 1.00 96.25 174 ASN A CA 1
ATOM 1441 C C . ASN A 1 174 ? -13.528 -0.583 0.456 1.00 96.25 174 ASN A C 1
ATOM 1443 O O . ASN A 1 174 ? -12.636 -0.812 1.271 1.00 96.25 174 ASN A O 1
ATOM 1447 N N . ARG A 1 175 ? -14.706 -0.046 0.805 1.00 96.62 175 ARG A N 1
ATOM 1448 C CA . ARG A 1 175 ? -15.081 0.274 2.189 1.00 96.62 175 ARG A CA 1
ATOM 1449 C C . ARG A 1 175 ? -15.018 -0.963 3.076 1.00 96.62 175 ARG A C 1
ATOM 1451 O O . ARG A 1 175 ? -14.332 -0.949 4.092 1.00 96.62 175 ARG A O 1
ATOM 1458 N N . HIS A 1 176 ? -15.650 -2.054 2.648 1.00 97.69 176 HIS A N 1
ATOM 1459 C CA . HIS A 1 176 ? -15.618 -3.314 3.382 1.00 97.69 176 HIS A CA 1
ATOM 1460 C C . HIS A 1 176 ? -14.188 -3.859 3.527 1.00 97.69 176 HIS A C 1
ATOM 1462 O O . HIS A 1 176 ? -13.771 -4.234 4.621 1.00 97.69 176 HIS A O 1
ATOM 1468 N N . ALA A 1 177 ? -13.394 -3.841 2.451 1.00 97.56 177 ALA A N 1
ATOM 1469 C CA . ALA A 1 177 ? -11.988 -4.243 2.506 1.00 97.56 177 ALA A CA 1
ATOM 1470 C C . ALA A 1 177 ? -11.170 -3.381 3.489 1.00 97.56 177 ALA A C 1
ATOM 1472 O O . ALA A 1 177 ? -10.319 -3.909 4.205 1.00 97.56 177 ALA A O 1
ATOM 1473 N N . CYS A 1 178 ? -11.451 -2.078 3.560 1.00 98.19 178 CYS A N 1
ATOM 1474 C CA . CYS A 1 178 ? -10.840 -1.159 4.517 1.00 98.19 178 CYS A CA 1
ATOM 1475 C C . CYS A 1 178 ? -11.211 -1.497 5.965 1.00 98.19 178 CYS A C 1
ATOM 1477 O O . CYS A 1 178 ? -10.332 -1.570 6.823 1.00 98.19 178 CYS A O 1
ATOM 1479 N N . GLU A 1 179 ? -12.484 -1.772 6.243 1.00 98.06 179 GLU A N 1
ATOM 1480 C CA . GLU A 1 179 ? -12.947 -2.152 7.582 1.00 98.06 179 GLU A CA 1
ATOM 1481 C C . GLU A 1 179 ? -12.347 -3.490 8.038 1.00 98.06 179 GLU A C 1
ATOM 1483 O O . GLU A 1 179 ? -11.898 -3.612 9.180 1.00 98.06 179 GLU A O 1
ATOM 1488 N N . VAL A 1 180 ? -12.268 -4.482 7.143 1.00 97.69 180 VAL A N 1
ATOM 1489 C CA . VAL A 1 180 ? -11.595 -5.764 7.413 1.00 97.69 180 VAL A CA 1
ATOM 1490 C C . VAL A 1 180 ? -10.116 -5.542 7.722 1.00 97.69 180 VAL A C 1
ATOM 1492 O O . VAL A 1 180 ? -9.594 -6.120 8.680 1.00 97.69 180 VAL A O 1
ATOM 1495 N N . LEU A 1 181 ? -9.443 -4.679 6.957 1.00 97.75 181 LEU A N 1
ATOM 1496 C CA . LEU A 1 181 ? -8.045 -4.326 7.189 1.00 97.75 181 LEU A CA 1
ATOM 1497 C C . LEU A 1 181 ? -7.858 -3.680 8.569 1.00 97.75 181 LEU A C 1
ATOM 1499 O O . LEU A 1 181 ? -6.999 -4.122 9.332 1.00 97.75 181 LEU A O 1
ATOM 1503 N N . ALA A 1 182 ? -8.715 -2.720 8.926 1.00 98.06 182 ALA A N 1
ATOM 1504 C CA . ALA A 1 182 ? -8.715 -2.060 10.230 1.00 98.06 182 ALA A CA 1
ATOM 1505 C C . ALA A 1 182 ? -8.881 -3.067 11.376 1.00 98.06 182 ALA A C 1
ATOM 1507 O O . ALA A 1 182 ? -8.101 -3.067 12.324 1.00 98.06 182 ALA A O 1
ATOM 1508 N N . ASN A 1 183 ? -9.863 -3.965 11.274 1.00 97.88 183 ASN A N 1
ATOM 1509 C CA . ASN A 1 183 ? -10.165 -4.948 12.317 1.00 97.88 183 ASN A CA 1
ATOM 1510 C C . ASN A 1 183 ? -9.079 -6.028 12.443 1.00 97.88 183 ASN A C 1
ATOM 1512 O O . ASN A 1 183 ? -8.823 -6.517 13.541 1.00 97.88 183 ASN A O 1
ATOM 1516 N N . THR A 1 184 ? -8.415 -6.381 11.339 1.00 97.00 184 THR A N 1
ATOM 1517 C CA . THR A 1 184 ? -7.313 -7.357 11.344 1.00 97.00 184 THR A CA 1
ATOM 1518 C C . THR A 1 184 ? -6.037 -6.761 11.937 1.00 97.00 184 THR A C 1
ATOM 1520 O O . THR A 1 184 ? -5.313 -7.445 12.660 1.00 97.00 184 THR A O 1
ATOM 1523 N N . CYS A 1 185 ? -5.753 -5.493 11.630 1.00 97.75 185 CYS A N 1
ATOM 1524 C CA . CYS A 1 185 ? -4.555 -4.795 12.092 1.00 97.75 185 CYS A CA 1
ATOM 1525 C C . CYS A 1 185 ? -4.691 -4.233 13.509 1.00 97.75 185 CYS A C 1
ATOM 1527 O O . CYS A 1 185 ? -3.722 -4.249 14.260 1.00 97.75 185 CYS A O 1
ATOM 1529 N N . PHE A 1 186 ? -5.892 -3.796 13.881 1.00 98.19 186 PHE A N 1
ATOM 1530 C CA . PHE A 1 186 ? -6.212 -3.176 15.163 1.00 98.19 186 PHE A CA 1
ATOM 1531 C C . PHE A 1 186 ? -7.483 -3.820 15.741 1.00 98.19 186 PHE A C 1
ATOM 1533 O O . PHE A 1 186 ? -8.565 -3.234 15.687 1.00 98.19 186 PHE A O 1
ATOM 1540 N N . PRO A 1 187 ? -7.416 -5.059 16.249 1.00 97.25 187 PRO A N 1
ATOM 1541 C CA . PRO A 1 187 ? -8.578 -5.729 16.827 1.00 97.25 187 PRO A CA 1
ATOM 1542 C C . PRO A 1 187 ? -9.021 -5.023 18.118 1.00 97.25 187 PRO A C 1
ATOM 1544 O O . PRO A 1 187 ? -8.361 -5.138 19.152 1.00 97.25 187 PRO A O 1
ATOM 1547 N N . ALA A 1 188 ? -10.145 -4.303 18.048 1.00 95.44 188 ALA A N 1
ATOM 1548 C CA . ALA A 1 188 ? -10.635 -3.417 19.109 1.00 95.44 188 ALA A CA 1
ATOM 1549 C C . ALA A 1 188 ? -10.854 -4.121 20.459 1.00 95.44 188 ALA A C 1
ATOM 1551 O O . ALA A 1 188 ? -10.631 -3.522 21.507 1.00 95.44 188 ALA A O 1
ATOM 1552 N N . GLU A 1 189 ? -11.211 -5.404 20.430 1.00 95.25 189 GLU A N 1
ATOM 1553 C CA . GLU A 1 189 ? -11.452 -6.208 21.634 1.00 95.25 189 GLU A CA 1
ATOM 1554 C C . GLU A 1 189 ? -10.170 -6.567 22.400 1.00 95.25 189 GLU A C 1
ATOM 1556 O O . GLU A 1 189 ? -10.234 -6.971 23.557 1.00 95.25 189 GLU A O 1
ATOM 1561 N N . LYS A 1 190 ? -8.984 -6.444 21.781 1.00 95.19 190 LYS A N 1
ATOM 1562 C CA . LYS A 1 190 ? -7.727 -6.864 22.424 1.00 95.19 190 LYS A CA 1
ATOM 1563 C C . LYS A 1 190 ? -7.165 -5.834 23.398 1.00 95.19 190 LYS A C 1
ATOM 1565 O O . LYS A 1 190 ? -6.475 -6.225 24.335 1.00 95.19 190 LYS A O 1
ATOM 1570 N N . SER A 1 191 ? -7.383 -4.537 23.169 1.00 96.56 191 SER A N 1
ATOM 1571 C CA . SER A 1 191 ? -6.933 -3.483 24.087 1.00 96.56 191 SER A CA 1
ATOM 1572 C C . SER A 1 191 ? -7.582 -2.122 23.791 1.00 96.56 191 SER A C 1
ATOM 1574 O O . SER A 1 191 ? -7.966 -1.858 22.648 1.00 96.56 191 SER A O 1
ATOM 1576 N N . PRO A 1 192 ? -7.629 -1.199 24.775 1.00 97.25 192 PRO A N 1
ATOM 1577 C CA . PRO A 1 192 ? -8.090 0.174 24.551 1.00 97.25 192 PRO A CA 1
ATOM 1578 C C . PRO A 1 192 ? -7.286 0.918 23.476 1.00 97.25 192 PRO A C 1
ATOM 1580 O O . PRO A 1 192 ? -7.853 1.677 22.693 1.00 97.25 192 PRO A O 1
ATOM 1583 N N . VAL A 1 193 ? -5.975 0.662 23.399 1.00 97.44 193 VAL A N 1
ATOM 1584 C CA . VAL A 1 193 ? -5.088 1.226 22.368 1.00 97.44 193 VAL A CA 1
ATOM 1585 C C . VAL A 1 193 ? -5.453 0.686 20.985 1.00 97.44 193 VAL A C 1
ATOM 1587 O O . VAL A 1 193 ? -5.593 1.460 20.041 1.00 97.44 193 VAL A O 1
ATOM 1590 N N . ALA A 1 194 ? -5.685 -0.627 20.861 1.00 97.62 194 ALA A N 1
ATOM 1591 C CA . ALA A 1 194 ? -6.115 -1.231 19.603 1.00 97.62 194 ALA A CA 1
ATOM 1592 C C . ALA A 1 194 ? -7.467 -0.667 19.150 1.00 97.62 194 ALA A C 1
ATOM 1594 O O . ALA A 1 194 ? -7.632 -0.355 17.975 1.00 97.62 194 ALA A O 1
ATOM 1595 N N . LYS A 1 195 ? -8.411 -0.459 20.076 1.00 98.00 195 LYS A N 1
ATOM 1596 C CA . LYS A 1 195 ? -9.685 0.209 19.784 1.00 98.00 195 LYS A CA 1
ATOM 1597 C C . LYS A 1 195 ? -9.478 1.638 19.275 1.00 98.00 195 LYS A C 1
ATOM 1599 O O . LYS A 1 195 ? -10.012 1.988 18.227 1.00 98.00 195 LYS A O 1
ATOM 1604 N N . LYS A 1 196 ? -8.656 2.438 19.962 1.00 97.19 196 LYS A N 1
ATOM 1605 C CA . LYS A 1 196 ? -8.333 3.816 19.556 1.00 97.19 196 LYS A CA 1
ATOM 1606 C C . LYS A 1 196 ? -7.728 3.872 18.148 1.00 97.19 196 LYS A C 1
ATOM 1608 O O . LYS A 1 196 ? -8.159 4.686 17.333 1.00 97.19 196 LYS A O 1
ATOM 1613 N N . LEU A 1 197 ? -6.765 2.999 17.846 1.00 97.56 197 LEU A N 1
ATOM 1614 C CA . LEU A 1 197 ? -6.129 2.917 16.526 1.00 97.56 197 LEU A CA 1
ATOM 1615 C C . LEU A 1 197 ? -7.087 2.401 15.442 1.00 97.56 197 LEU A C 1
ATOM 1617 O O . LEU A 1 197 ? -7.032 2.877 14.311 1.00 97.56 197 LEU A O 1
ATOM 1621 N N . ASN A 1 198 ? -7.993 1.480 15.778 1.00 98.12 198 ASN A N 1
ATOM 1622 C CA . ASN A 1 198 ? -9.041 1.012 14.869 1.00 98.12 198 ASN A CA 1
ATOM 1623 C C . ASN A 1 198 ? -9.985 2.152 14.466 1.00 98.12 198 ASN A C 1
ATOM 1625 O O . ASN A 1 198 ? -10.224 2.364 13.276 1.00 98.12 198 ASN A O 1
ATOM 1629 N N . ASP A 1 199 ? -10.468 2.909 15.454 1.00 96.44 199 ASP A N 1
ATOM 1630 C CA . ASP A 1 199 ? -11.347 4.058 15.238 1.00 96.44 199 ASP A CA 1
ATOM 1631 C C . ASP A 1 199 ? -10.639 5.141 14.415 1.00 96.44 199 ASP A C 1
ATOM 1633 O O . ASP A 1 199 ? -11.219 5.688 13.474 1.00 96.44 199 ASP A O 1
ATOM 1637 N N . PHE A 1 200 ? -9.369 5.418 14.728 1.00 95.06 200 PHE A N 1
ATOM 1638 C CA . PHE A 1 200 ? -8.527 6.320 13.943 1.00 95.06 200 PHE A CA 1
ATOM 1639 C C . PHE A 1 200 ? -8.410 5.856 12.486 1.00 95.06 200 PHE A C 1
ATOM 1641 O O . PHE A 1 200 ? -8.696 6.630 11.573 1.00 95.06 200 PHE A O 1
ATOM 1648 N N . PHE A 1 201 ? -8.052 4.590 12.256 1.00 96.06 201 PHE A N 1
ATOM 1649 C CA . PHE A 1 201 ? -7.879 4.040 10.913 1.00 96.06 201 PHE A CA 1
ATOM 1650 C C . PHE A 1 201 ? -9.174 4.131 10.094 1.00 96.06 201 PHE A C 1
ATOM 1652 O O . PHE A 1 201 ? -9.151 4.565 8.941 1.00 96.06 201 PHE A O 1
ATOM 1659 N N . LYS A 1 202 ? -10.319 3.769 10.686 1.00 95.88 202 LYS A N 1
ATOM 1660 C CA . LYS A 1 202 ? -11.623 3.836 10.010 1.00 95.88 202 LYS A CA 1
ATOM 1661 C C . LYS A 1 202 ? -11.978 5.260 9.591 1.00 95.88 202 LYS A C 1
ATOM 1663 O O . LYS A 1 202 ? -12.328 5.469 8.431 1.00 95.88 202 LYS A O 1
ATOM 1668 N N . ARG A 1 203 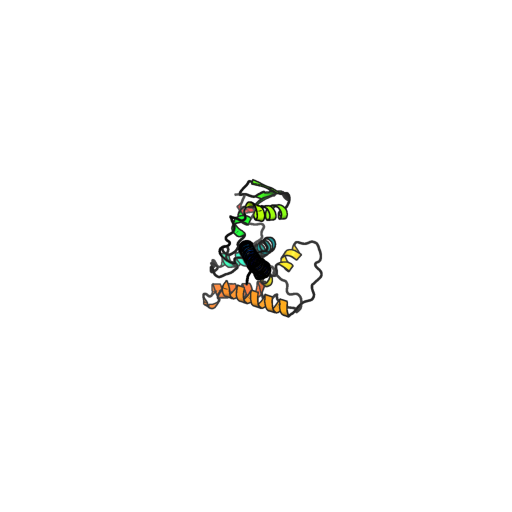? -11.793 6.237 10.482 1.00 92.38 203 ARG A N 1
ATOM 1669 C CA . ARG A 1 203 ? -12.037 7.655 10.171 1.00 92.38 203 ARG A CA 1
ATOM 1670 C C . ARG A 1 203 ? -11.091 8.191 9.100 1.00 92.38 203 ARG A C 1
ATOM 1672 O O . ARG A 1 203 ? -11.511 8.943 8.227 1.00 92.38 203 ARG A O 1
ATOM 1679 N N . GLN A 1 204 ? -9.820 7.798 9.159 1.00 90.00 204 GLN A N 1
ATOM 1680 C CA . GLN A 1 204 ? -8.785 8.300 8.257 1.00 90.00 204 GLN A CA 1
ATOM 1681 C C . GLN A 1 204 ? -8.911 7.736 6.834 1.00 90.00 204 GLN A C 1
ATOM 1683 O O . GLN A 1 204 ? -8.696 8.466 5.864 1.00 90.00 204 GLN A O 1
ATOM 1688 N N . PHE A 1 205 ? -9.244 6.448 6.699 1.00 93.50 205 PHE A N 1
ATOM 1689 C CA . PHE A 1 205 ? -9.206 5.740 5.415 1.00 93.50 205 PHE A CA 1
ATOM 1690 C C . PHE A 1 205 ? -10.583 5.251 4.947 1.00 93.50 205 PHE A C 1
ATOM 1692 O O . PHE A 1 205 ? -10.918 5.374 3.764 1.00 93.50 205 PHE A O 1
ATOM 1699 N N . CYS A 1 206 ? -11.403 4.702 5.846 1.00 95.38 206 CYS A N 1
ATOM 1700 C CA . CYS A 1 206 ? -12.618 3.986 5.458 1.00 95.38 206 CYS A CA 1
ATOM 1701 C C . CYS A 1 206 ? -13.797 4.925 5.180 1.00 95.38 206 CYS A C 1
ATOM 1703 O O . CYS A 1 206 ? -14.446 4.753 4.149 1.00 95.38 206 CYS A O 1
ATOM 1705 N N . ASP A 1 207 ? -14.012 5.956 6.001 1.00 91.94 207 ASP A N 1
ATOM 1706 C CA . ASP A 1 207 ? -15.138 6.902 5.863 1.00 91.94 207 ASP A CA 1
ATOM 1707 C C . ASP A 1 207 ? -15.137 7.651 4.520 1.00 91.94 207 ASP A C 1
ATOM 1709 O O . ASP A 1 207 ? -16.187 8.032 3.997 1.00 91.94 207 ASP A O 1
ATOM 1713 N N . ALA A 1 208 ? -13.959 7.819 3.913 1.00 91.06 208 ALA A N 1
ATOM 1714 C CA . ALA A 1 208 ? -13.814 8.456 2.610 1.00 91.06 208 ALA A CA 1
ATOM 1715 C C . ALA A 1 208 ? -14.328 7.598 1.435 1.00 91.06 208 ALA A C 1
ATOM 1717 O O . ALA A 1 208 ? -14.468 8.105 0.320 1.00 91.06 208 ALA A O 1
ATOM 1718 N N . HIS A 1 209 ? -14.659 6.320 1.657 1.00 92.25 209 HIS A N 1
ATOM 1719 C CA . HIS A 1 209 ? -15.317 5.474 0.661 1.00 92.25 209 HIS A CA 1
ATOM 1720 C C . HIS A 1 209 ? -16.806 5.815 0.554 1.00 92.25 209 HIS A C 1
ATOM 1722 O O . HIS A 1 209 ? -17.677 5.119 1.075 1.00 92.25 209 HIS A O 1
ATOM 1728 N N . THR A 1 210 ? -17.112 6.889 -0.170 1.00 89.88 210 THR A N 1
ATOM 1729 C CA . THR A 1 210 ? -18.486 7.328 -0.420 1.00 89.88 210 THR A CA 1
ATOM 1730 C C . THR A 1 210 ? -18.640 7.933 -1.813 1.00 89.88 210 THR A C 1
ATOM 1732 O O . THR A 1 210 ? -17.724 8.563 -2.334 1.00 89.88 210 THR A O 1
ATOM 1735 N N . CYS A 1 211 ? -19.821 7.769 -2.420 1.00 87.38 211 CYS A N 1
ATOM 1736 C CA . CYS A 1 211 ? -20.200 8.519 -3.625 1.00 87.38 211 CYS A CA 1
ATOM 1737 C C . CYS A 1 211 ? -20.783 9.907 -3.308 1.00 87.38 211 CYS A C 1
ATOM 1739 O O . CYS A 1 211 ? -21.044 10.685 -4.226 1.00 87.38 211 CYS A O 1
ATOM 1741 N N . LYS A 1 212 ? -21.041 10.215 -2.028 1.00 81.75 212 LYS A N 1
ATOM 1742 C CA . LYS A 1 212 ? -21.538 11.532 -1.595 1.00 81.75 212 LYS A CA 1
ATOM 1743 C C . LYS A 1 212 ? -20.395 12.564 -1.644 1.00 81.75 212 LYS A C 1
ATOM 1745 O O . LYS A 1 212 ? -19.250 12.191 -1.875 1.00 81.75 212 LYS A O 1
ATOM 1750 N N . LYS A 1 213 ? -20.721 13.863 -1.491 1.00 64.25 213 LYS A N 1
ATOM 1751 C CA . LYS A 1 213 ? -19.788 15.017 -1.584 1.00 64.25 213 LYS A CA 1
ATOM 1752 C C . LYS A 1 213 ? -18.365 14.681 -1.107 1.00 64.25 213 LYS A C 1
ATOM 1754 O O . LYS A 1 213 ? -18.209 14.066 -0.059 1.00 64.25 213 LYS A O 1
ATOM 1759 N N . LYS A 1 214 ? -17.363 15.155 -1.863 1.00 64.50 214 LYS A N 1
ATOM 1760 C CA . LYS A 1 214 ? -15.921 14.902 -1.681 1.00 64.50 214 LYS A CA 1
ATOM 1761 C C . LYS A 1 214 ? -15.485 15.090 -0.220 1.00 64.50 214 LYS A C 1
ATOM 1763 O O . LYS A 1 214 ? -15.183 16.208 0.192 1.00 64.50 214 LYS A O 1
ATOM 1768 N N . LEU A 1 215 ? -15.429 14.004 0.550 1.00 67.06 215 LEU A N 1
ATOM 1769 C CA . LEU A 1 215 ? -14.653 13.980 1.785 1.00 67.06 215 LEU A CA 1
ATOM 1770 C C . LEU A 1 215 ? -13.179 14.125 1.402 1.00 67.06 215 LEU A C 1
ATOM 1772 O O . LEU A 1 215 ? -12.726 13.550 0.409 1.00 67.06 215 LEU A O 1
ATOM 1776 N N . LYS A 1 216 ? -12.434 14.934 2.157 1.00 68.56 216 LYS A N 1
ATOM 1777 C CA . LYS A 1 216 ? -10.993 15.070 1.950 1.00 68.56 216 LYS A CA 1
ATOM 1778 C C . LYS A 1 216 ? -10.343 13.747 2.349 1.00 68.56 216 LYS A C 1
ATOM 1780 O O . LYS A 1 216 ? -10.358 13.401 3.523 1.00 68.56 216 LYS A O 1
ATOM 1785 N N . ILE A 1 217 ? -9.796 13.023 1.377 1.00 73.75 217 ILE A N 1
ATOM 1786 C CA . ILE A 1 217 ? -8.974 11.837 1.633 1.00 73.75 217 ILE A CA 1
ATOM 1787 C C . ILE A 1 217 ? -7.639 12.337 2.203 1.00 73.75 217 ILE A C 1
ATOM 1789 O O . ILE A 1 217 ? -7.031 13.255 1.642 1.00 73.75 217 ILE A O 1
ATOM 1793 N N . TYR A 1 218 ? -7.237 11.772 3.342 1.00 73.19 218 TYR A N 1
ATOM 1794 C CA . TYR A 1 218 ? -6.120 12.226 4.179 1.00 73.19 218 TYR A CA 1
ATOM 1795 C C . TYR A 1 218 ? -6.254 13.687 4.657 1.00 73.19 218 TYR A C 1
ATOM 1797 O O . TYR A 1 218 ? -5.473 14.570 4.274 1.00 73.19 218 TYR A O 1
ATOM 1805 N N . PRO A 1 219 ? -7.249 14.011 5.501 1.00 62.28 219 PRO A N 1
ATOM 1806 C CA . PRO A 1 219 ? -7.294 15.324 6.122 1.00 62.28 219 PRO A CA 1
ATOM 1807 C C . PRO A 1 219 ? -6.080 15.470 7.058 1.00 62.28 219 PRO A C 1
ATOM 1809 O O . PRO A 1 219 ? -6.035 14.885 8.133 1.00 62.28 219 PRO A O 1
ATOM 1812 N N . ARG A 1 220 ? -5.057 16.236 6.650 1.00 54.56 220 ARG A N 1
ATOM 1813 C CA . ARG A 1 220 ? -3.980 16.645 7.569 1.00 54.56 220 ARG A CA 1
ATOM 1814 C C . ARG A 1 220 ? -4.582 17.463 8.723 1.00 54.56 220 ARG A C 1
ATOM 1816 O O . ARG A 1 220 ? -5.259 18.455 8.456 1.00 54.56 220 ARG A O 1
ATOM 1823 N N . GLY A 1 221 ? -4.313 17.042 9.964 1.00 42.50 221 GLY A N 1
ATOM 1824 C CA . GLY A 1 221 ? -4.709 17.711 11.215 1.00 42.50 221 GLY A CA 1
ATOM 1825 C C . GLY A 1 221 ? -5.308 16.729 12.230 1.00 42.50 221 GLY A C 1
ATOM 1826 O O . GLY A 1 221 ? -6.511 16.501 12.249 1.00 42.50 221 GLY A O 1
ATOM 1827 N N . SER A 1 222 ? -4.504 16.042 13.045 1.00 36.97 222 SER A N 1
ATOM 1828 C CA . SER A 1 222 ? -4.149 16.515 14.402 1.00 36.97 222 SER A CA 1
ATOM 1829 C C . SER A 1 222 ? -2.954 15.735 14.995 1.00 36.97 222 SER A C 1
ATOM 1831 O O . SER A 1 222 ? -2.924 15.397 16.173 1.00 36.97 222 SER A O 1
ATOM 1833 N N . GLY A 1 223 ? -1.951 15.439 14.170 1.00 41.56 223 GLY A N 1
ATOM 1834 C CA . GLY A 1 223 ? -0.656 14.919 14.610 1.00 41.56 223 GLY A CA 1
ATOM 1835 C C . GLY A 1 223 ? 0.422 15.556 13.753 1.00 41.56 223 GLY A C 1
ATOM 1836 O O . GLY A 1 223 ? 0.708 15.075 12.662 1.00 41.56 223 GLY A O 1
ATOM 1837 N N . VAL A 1 224 ? 0.922 16.711 14.184 1.00 34.03 224 VAL A N 1
ATOM 1838 C CA . VAL A 1 224 ? 2.041 17.391 13.531 1.00 34.03 224 VAL A CA 1
ATOM 1839 C C . VAL A 1 224 ? 3.270 16.503 13.677 1.00 34.03 224 VAL A C 1
ATOM 1841 O O . VAL A 1 224 ? 3.767 16.332 14.782 1.00 34.03 224 VAL A O 1
ATOM 1844 N N . PHE A 1 225 ? 3.768 15.976 12.566 1.00 40.09 225 PHE A N 1
ATOM 1845 C CA . PHE A 1 225 ? 5.195 15.755 12.392 1.00 40.09 225 PHE A CA 1
ATOM 1846 C C . PHE A 1 225 ? 5.552 16.322 11.026 1.00 40.09 225 PHE A C 1
ATOM 1848 O O . PHE A 1 225 ? 5.232 15.750 9.985 1.00 40.09 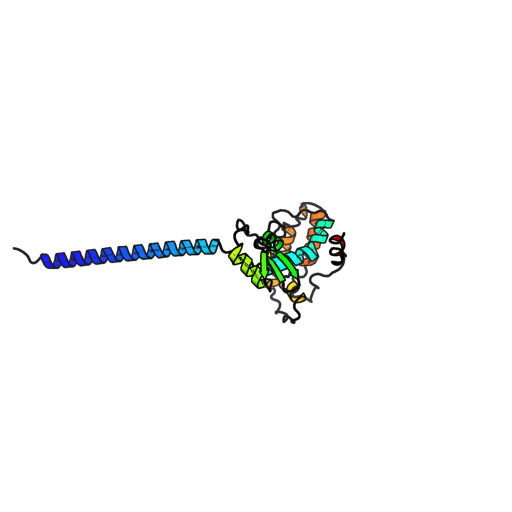225 PHE A O 1
ATOM 1855 N N . ASP A 1 226 ? 6.138 17.517 11.048 1.00 33.91 226 ASP A N 1
ATOM 1856 C CA . ASP A 1 226 ? 6.805 18.088 9.892 1.00 33.91 226 ASP A CA 1
ATOM 1857 C C . ASP A 1 226 ? 7.844 17.081 9.386 1.00 33.91 226 ASP A C 1
ATOM 1859 O O . ASP A 1 226 ? 8.805 16.748 10.078 1.00 33.91 226 ASP A O 1
ATOM 1863 N N . LEU A 1 227 ? 7.695 16.640 8.136 1.00 45.59 227 LEU A N 1
ATOM 1864 C CA . LEU A 1 227 ? 8.702 15.849 7.415 1.00 45.59 227 LEU A CA 1
ATOM 1865 C C . LEU A 1 227 ? 10.046 16.590 7.232 1.00 45.59 227 LEU A C 1
ATOM 1867 O O . LEU A 1 227 ? 10.980 16.036 6.660 1.00 45.59 227 LEU A O 1
ATOM 1871 N N . ASN A 1 228 ? 10.175 17.813 7.755 1.00 33.94 228 ASN A N 1
ATOM 1872 C CA . ASN A 1 228 ? 11.432 18.552 7.827 1.00 33.94 228 ASN A CA 1
ATOM 1873 C C . ASN A 1 228 ? 12.304 18.182 9.041 1.00 33.94 228 ASN A C 1
ATOM 1875 O O . ASN A 1 228 ? 13.455 18.609 9.093 1.00 33.94 228 ASN A O 1
ATOM 1879 N N . THR A 1 229 ? 11.826 17.384 10.004 1.00 37.12 229 THR A N 1
ATOM 1880 C CA . THR A 1 229 ? 12.642 17.019 11.181 1.00 37.12 229 THR A CA 1
ATOM 1881 C C . THR A 1 229 ? 13.524 15.783 10.950 1.00 37.12 229 THR A C 1
ATOM 1883 O O . THR A 1 229 ? 14.567 15.649 11.585 1.00 37.12 229 THR A O 1
ATOM 1886 N N . THR A 1 230 ? 13.199 14.910 9.992 1.00 36.97 230 THR A N 1
ATOM 1887 C CA . THR A 1 230 ? 13.994 13.693 9.725 1.00 36.97 230 THR A CA 1
ATOM 1888 C C . THR A 1 230 ? 15.255 13.948 8.897 1.00 36.97 230 THR A C 1
ATOM 1890 O O . THR A 1 230 ? 16.180 13.142 8.945 1.00 36.97 230 THR A O 1
ATOM 1893 N N . LEU A 1 231 ? 15.346 15.078 8.185 1.00 38.66 231 LEU A N 1
ATOM 1894 C CA . LEU A 1 231 ? 16.573 15.454 7.471 1.00 38.66 231 LEU A CA 1
ATOM 1895 C C . LEU A 1 231 ? 17.644 16.037 8.415 1.00 38.66 231 LEU A C 1
ATOM 1897 O O . LEU A 1 231 ? 18.829 15.981 8.105 1.00 38.66 231 LEU A O 1
ATOM 1901 N N . LEU A 1 232 ? 17.247 16.542 9.588 1.00 37.25 232 LEU A N 1
ATOM 1902 C CA . LEU A 1 232 ? 18.170 17.105 10.582 1.00 37.25 232 LEU A CA 1
ATOM 1903 C C . LEU A 1 232 ? 18.793 16.051 11.511 1.00 37.25 232 LEU A C 1
ATOM 1905 O O . LEU A 1 232 ? 19.835 16.313 12.099 1.00 37.25 232 LEU A O 1
ATOM 1909 N N . LEU A 1 233 ? 18.214 14.850 11.611 1.00 38.25 233 LEU A N 1
ATOM 1910 C CA . LEU A 1 233 ? 18.752 13.762 12.444 1.00 38.25 233 LEU A CA 1
ATOM 1911 C C . LEU A 1 233 ? 19.744 12.842 11.711 1.00 38.25 233 LEU A C 1
ATOM 1913 O O . LEU A 1 233 ? 20.322 11.961 12.333 1.00 38.25 233 LEU A O 1
ATOM 1917 N N . LEU A 1 234 ? 19.967 13.052 10.409 1.00 37.00 234 LEU A N 1
ATOM 1918 C CA . LEU A 1 234 ? 20.997 12.353 9.624 1.00 37.00 234 LEU A CA 1
ATOM 1919 C C . LEU A 1 234 ? 22.236 13.223 9.345 1.00 37.00 234 LEU A C 1
ATOM 1921 O O . LEU A 1 234 ? 23.108 12.814 8.582 1.00 37.00 234 LEU A O 1
ATOM 1925 N N . MET A 1 235 ? 22.328 14.409 9.959 1.00 40.06 235 MET A N 1
ATOM 1926 C CA . MET A 1 235 ? 23.503 15.290 9.873 1.00 40.06 235 MET A CA 1
ATOM 1927 C C . MET A 1 235 ? 24.062 15.700 11.249 1.00 40.06 235 MET A C 1
ATOM 1929 O O . MET A 1 235 ? 24.692 16.751 11.356 1.00 40.06 235 MET A O 1
ATOM 1933 N N . ALA A 1 236 ? 23.850 14.880 12.283 1.00 37.44 236 ALA A N 1
ATOM 1934 C CA . ALA A 1 236 ? 24.501 15.011 13.589 1.00 37.44 236 ALA A CA 1
ATOM 1935 C C . ALA A 1 236 ? 25.301 13.746 13.917 1.00 37.44 236 ALA A C 1
ATOM 1937 O O . ALA A 1 236 ? 24.777 12.643 13.638 1.00 37.44 236 ALA A O 1
#

Radius of gyration: 29.19 Å; chains: 1; bounding box: 48×94×77 Å

Organism: Ceratodon purpureus (NCBI:txid3225)

Sequence (236 aa):
MRRFWSWRIWVVVFLALALSSSRFIACAEKYRVSEERQRQLQEEKGRVHCSRSRSRTSRNIVSEYLMPFVESEKYTLPKSCRLHPDNDIYREQEGNIDELRPMQWQCRYCKKLFRSQVYLDMHFDNRHSENLDTSSNKCLADTCGALHCDYFDSLSSSKPKMQATCKPAVVEKNRHACEVLANTCFPAEKSPVAKKLNDFFKRQFCDAHTCKKKLKIYPRGSGVFDLNTTLLLLMA